Protein AF-A0A8R7QQN1-F1 (afdb_monomer)

Foldseek 3Di:
DVVVVVVVVVVVVVVVVVPDPDDDDPDDDDPQELAAEAEQAADEEQEDPQDHAEGHQYYENHEAEYQYYHQEYEYEHQEYENYEAEYQYEHLEYEEEHQEYENYEAEYQAYHLEYEYYHQEYYQYEHEYQAEHQEYAEYHQEYENYEHEYQHDHQEYAYYAAEYEQYEAEYQAAHNYLEHHQEYYQYEHEYQHDELEENYYHAEYHHYEAEYCADHLEYPHEHAEAEAYEHEYQHDHLEYDEYEAEYEAYEAEYQDDHQYDDYYPHAYHHYHHHYVDDYPDDPDPDHDDD

Structure (mmCIF, N/CA/C/O backbone):
data_AF-A0A8R7QQN1-F1
#
_entry.id   AF-A0A8R7QQN1-F1
#
loop_
_atom_site.group_PDB
_atom_site.id
_atom_site.type_symbol
_atom_site.label_atom_id
_atom_site.label_alt_id
_atom_site.label_comp_id
_atom_site.label_asym_id
_atom_site.label_entity_id
_atom_site.label_seq_id
_atom_site.pdbx_PDB_ins_code
_atom_site.Cartn_x
_atom_site.Car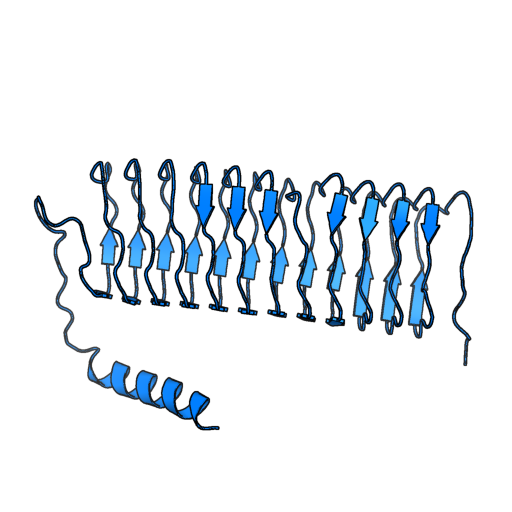tn_y
_atom_site.Cartn_z
_atom_site.occupancy
_atom_site.B_iso_or_equiv
_atom_site.auth_seq_id
_atom_site.auth_comp_id
_atom_site.auth_asym_id
_atom_site.auth_atom_id
_atom_site.pdbx_PDB_model_num
ATOM 1 N N . MET A 1 1 ? 16.645 -20.722 12.276 1.00 42.56 1 MET A N 1
ATOM 2 C CA . MET A 1 1 ? 15.800 -21.934 12.442 1.00 42.56 1 MET A CA 1
ATOM 3 C C . MET A 1 1 ? 14.959 -21.895 13.715 1.00 42.56 1 MET A C 1
ATOM 5 O O . MET A 1 1 ? 13.881 -22.465 13.710 1.00 42.56 1 MET A O 1
ATOM 9 N N . THR A 1 2 ? 15.399 -21.207 14.770 1.00 35.22 2 THR A N 1
ATOM 10 C CA . THR A 1 2 ? 14.710 -21.140 16.068 1.00 35.22 2 THR A CA 1
ATOM 11 C C . THR A 1 2 ? 13.344 -20.440 16.011 1.00 35.22 2 THR A C 1
ATOM 13 O O . THR A 1 2 ? 12.405 -20.919 16.625 1.00 35.22 2 THR A O 1
ATOM 16 N N . THR A 1 3 ? 13.187 -19.395 15.193 1.00 37.44 3 THR A N 1
ATOM 17 C CA . THR A 1 3 ? 11.941 -18.611 15.049 1.00 37.44 3 THR A CA 1
ATOM 18 C C . THR A 1 3 ? 10.792 -19.383 14.392 1.00 37.44 3 THR A C 1
ATOM 20 O O . THR A 1 3 ? 9.657 -19.317 14.850 1.00 37.44 3 THR A O 1
ATOM 23 N N . LYS A 1 4 ? 11.083 -20.197 13.366 1.00 34.38 4 LYS A N 1
ATOM 24 C CA . LYS A 1 4 ? 10.069 -21.040 12.697 1.00 34.38 4 LYS A CA 1
ATOM 25 C C . LYS A 1 4 ? 9.544 -22.158 13.605 1.00 34.38 4 LYS A C 1
ATOM 27 O O . LYS A 1 4 ? 8.405 -22.584 13.464 1.00 34.38 4 LYS A O 1
ATOM 32 N N . LEU A 1 5 ? 10.371 -22.620 14.543 1.00 34.19 5 LEU A N 1
ATOM 33 C CA . LEU A 1 5 ? 9.981 -23.620 15.535 1.00 34.19 5 LEU A CA 1
ATOM 34 C C . LEU A 1 5 ? 9.056 -23.034 16.608 1.00 34.19 5 LEU A C 1
ATOM 36 O O . LEU A 1 5 ? 8.173 -23.749 17.070 1.00 34.19 5 LEU A O 1
ATOM 40 N N . THR A 1 6 ? 9.192 -21.750 16.949 1.00 42.66 6 THR A N 1
ATOM 41 C CA . THR A 1 6 ? 8.317 -21.085 17.926 1.00 42.66 6 THR A CA 1
ATOM 42 C C . THR A 1 6 ? 6.890 -20.921 17.398 1.00 42.66 6 THR A C 1
ATOM 44 O O . THR A 1 6 ? 5.952 -21.275 18.104 1.00 42.66 6 THR A O 1
ATOM 47 N N . ALA A 1 7 ? 6.720 -20.492 16.141 1.00 40.06 7 ALA A N 1
ATOM 48 C CA . ALA A 1 7 ? 5.400 -20.338 15.516 1.00 40.06 7 ALA A CA 1
ATOM 49 C C . ALA A 1 7 ? 4.645 -21.677 15.391 1.00 40.06 7 ALA A C 1
ATOM 51 O O . ALA A 1 7 ? 3.464 -21.768 15.714 1.00 40.06 7 ALA A O 1
ATOM 52 N N . ILE A 1 8 ? 5.345 -22.751 15.003 1.00 45.19 8 ILE A N 1
ATOM 53 C CA . ILE A 1 8 ? 4.756 -24.097 14.888 1.00 45.19 8 ILE A CA 1
ATOM 54 C C . ILE A 1 8 ? 4.445 -24.690 16.271 1.00 45.19 8 ILE A C 1
ATOM 56 O O . ILE A 1 8 ? 3.415 -25.340 16.446 1.00 45.19 8 ILE A O 1
ATOM 60 N N . ALA A 1 9 ? 5.303 -24.461 17.270 1.00 43.34 9 ALA A N 1
ATOM 61 C CA . ALA A 1 9 ? 5.055 -24.913 18.638 1.00 43.34 9 ALA A CA 1
ATOM 62 C C . ALA A 1 9 ? 3.850 -24.198 19.275 1.00 43.34 9 ALA A C 1
ATOM 64 O O . ALA A 1 9 ? 3.083 -24.841 19.988 1.00 43.34 9 ALA A O 1
ATOM 65 N N . PHE A 1 10 ? 3.638 -22.913 18.967 1.00 47.34 10 PHE A N 1
ATOM 66 C CA . PHE A 1 10 ? 2.440 -22.173 19.377 1.00 47.34 10 PHE A CA 1
ATOM 67 C C . PHE A 1 10 ? 1.179 -22.685 18.668 1.00 47.34 10 PHE A C 1
ATOM 69 O O . PHE A 1 10 ? 0.168 -22.922 19.321 1.00 47.34 10 PHE A O 1
ATOM 76 N N . PHE A 1 11 ? 1.258 -22.970 17.363 1.00 43.66 11 PHE A N 1
ATOM 77 C CA . PHE A 1 11 ? 0.153 -23.554 16.588 1.00 43.66 11 PHE A CA 1
ATOM 78 C C . PHE A 1 11 ? -0.295 -24.924 17.133 1.00 43.66 11 PHE A C 1
ATOM 80 O O . PHE A 1 11 ? -1.485 -25.229 17.193 1.00 43.66 11 PHE A O 1
ATOM 87 N N . LEU A 1 12 ? 0.655 -25.746 17.594 1.00 43.00 12 LEU A N 1
ATOM 88 C CA . LEU A 1 12 ? 0.362 -27.032 18.234 1.00 43.00 12 LEU A CA 1
ATOM 89 C C . LEU A 1 12 ? -0.181 -26.884 19.665 1.00 43.00 12 LEU A C 1
ATOM 91 O O . LEU A 1 12 ? -0.990 -27.710 20.082 1.00 43.00 12 LEU A O 1
ATOM 95 N N . LEU A 1 13 ? 0.214 -25.839 20.401 1.00 41.66 13 LEU A N 1
ATOM 96 C CA . LEU A 1 13 ? -0.372 -25.509 21.704 1.00 41.66 13 LEU A CA 1
ATOM 97 C C . LEU A 1 13 ? -1.844 -25.069 21.547 1.00 41.66 13 LEU A C 1
ATOM 99 O O . LEU A 1 13 ? -2.697 -25.497 22.321 1.00 41.66 13 LEU A O 1
ATOM 103 N N . LEU A 1 14 ? -2.166 -24.302 20.500 1.00 41.62 14 LEU A N 1
ATOM 104 C CA . LEU A 1 14 ? -3.516 -23.791 20.208 1.00 41.62 14 LEU A CA 1
ATOM 105 C C . LEU A 1 14 ? -4.539 -24.896 19.892 1.00 41.62 14 LEU A C 1
ATOM 107 O O . LEU A 1 14 ? -5.684 -24.811 20.332 1.00 41.62 14 LEU A O 1
ATOM 111 N N . LEU A 1 15 ? -4.126 -25.992 19.243 1.00 46.19 15 LEU A N 1
ATOM 112 C CA . LEU A 1 15 ? -4.996 -27.162 19.036 1.00 46.19 15 LEU A CA 1
ATOM 113 C C . LEU A 1 15 ? -5.397 -27.861 20.346 1.00 46.19 15 LEU A C 1
ATOM 115 O O . LEU A 1 15 ? -6.383 -28.591 20.364 1.00 46.19 15 LEU A O 1
ATOM 119 N N . THR A 1 16 ? -4.658 -27.647 21.439 1.00 40.44 16 THR A N 1
ATOM 120 C CA . THR A 1 16 ? -4.964 -28.261 22.743 1.00 40.44 16 THR A CA 1
ATOM 121 C C . THR A 1 16 ? -5.860 -27.403 23.639 1.00 40.44 16 THR A C 1
ATOM 123 O O . THR A 1 16 ? -6.429 -27.934 24.589 1.00 40.44 16 THR A O 1
ATOM 126 N N . PHE A 1 17 ? -6.038 -26.113 23.322 1.00 42.78 17 PHE A N 1
ATOM 127 C CA . PHE A 1 17 ? -6.918 -25.192 24.060 1.00 42.78 17 PHE A CA 1
ATOM 128 C C . PHE A 1 17 ? -8.234 -24.868 23.332 1.00 42.78 17 PHE A C 1
ATOM 130 O O . PHE A 1 17 ? -9.118 -24.260 23.930 1.00 42.78 17 PHE A O 1
ATOM 137 N N . GLY A 1 18 ? -8.415 -25.327 22.088 1.00 38.88 18 GLY A N 1
ATOM 138 C CA . GLY A 1 18 ? -9.621 -25.107 21.274 1.00 38.88 18 GLY A CA 1
ATOM 139 C C . GLY A 1 18 ? -10.915 -25.789 21.754 1.00 38.88 18 GLY A C 1
ATOM 140 O O . GLY A 1 18 ? -11.858 -25.886 20.976 1.00 38.88 18 GLY A O 1
ATOM 141 N N . GLU A 1 19 ? -10.987 -26.263 23.002 1.00 34.47 19 GLU A N 1
ATOM 142 C CA . GLU A 1 19 ? -12.160 -26.968 23.549 1.00 34.47 19 GLU A CA 1
ATOM 143 C C . GLU A 1 19 ? -12.792 -26.272 24.774 1.00 34.47 19 GLU A C 1
ATOM 145 O O . GLU A 1 19 ? -13.589 -26.875 25.486 1.00 34.47 19 GLU A O 1
ATOM 150 N N . SER A 1 20 ? -12.493 -24.988 25.014 1.00 35.38 20 SER A N 1
ATOM 151 C CA . SER A 1 20 ? -13.222 -24.167 25.998 1.00 35.38 20 SER A CA 1
ATOM 152 C C . SER A 1 20 ? -13.773 -22.908 25.333 1.00 35.38 20 SER A C 1
ATOM 154 O O . SER A 1 20 ? -13.155 -21.849 25.350 1.00 35.38 20 SER A O 1
ATOM 156 N N . SER A 1 21 ? -14.933 -23.046 24.692 1.00 41.72 21 SER A N 1
ATOM 157 C CA . SER A 1 21 ? -15.689 -21.930 24.123 1.00 41.72 21 SER A CA 1
ATOM 158 C C . SER A 1 21 ? -16.531 -21.286 25.228 1.00 41.72 21 SER A C 1
ATOM 160 O O . SER A 1 21 ? -17.703 -21.617 25.398 1.00 41.72 21 SER A O 1
ATOM 162 N N . ASP A 1 22 ? -15.917 -20.398 26.010 1.00 35.69 22 ASP A N 1
ATOM 163 C CA . ASP A 1 22 ? -16.659 -19.479 26.873 1.00 35.69 22 ASP A CA 1
ATOM 164 C C . ASP A 1 22 ? -16.968 -18.217 26.062 1.00 35.69 22 ASP A C 1
ATOM 166 O O . ASP A 1 22 ? -16.113 -17.367 25.822 1.00 35.69 22 ASP A O 1
ATOM 170 N N . ARG A 1 23 ? -18.211 -18.131 25.585 1.00 38.31 23 ARG A N 1
ATOM 171 C CA . ARG A 1 23 ? -18.778 -16.946 24.938 1.00 38.31 23 ARG A CA 1
ATOM 172 C C . ARG A 1 23 ? -18.872 -15.830 25.982 1.00 38.31 23 ARG A C 1
ATOM 174 O O . ARG A 1 23 ? -19.720 -15.898 26.868 1.00 38.31 23 ARG A O 1
ATOM 181 N N . VAL A 1 24 ? -17.998 -14.832 25.894 1.00 43.44 24 VAL A N 1
ATOM 182 C CA . VAL A 1 24 ? -18.037 -13.653 26.768 1.00 43.44 24 VAL A CA 1
ATOM 183 C C . VAL A 1 24 ? -19.149 -12.724 26.270 1.00 43.44 24 VAL A C 1
ATOM 185 O O . VAL A 1 24 ? -19.112 -12.265 25.132 1.00 43.44 24 VAL A O 1
ATOM 188 N N . GLU A 1 25 ? -20.178 -12.492 27.088 1.00 38.09 25 GLU A N 1
ATOM 189 C CA . GLU A 1 25 ? -21.165 -11.432 26.834 1.00 38.09 25 GLU A CA 1
ATOM 190 C C . GLU A 1 25 ? -20.507 -10.048 27.012 1.00 38.09 25 GLU A C 1
ATOM 192 O O . GLU A 1 25 ? -19.652 -9.899 27.891 1.00 38.09 25 GLU A O 1
ATOM 197 N N . PRO A 1 26 ? -20.887 -9.032 26.211 1.00 42.19 26 PRO A N 1
ATOM 198 C CA . PRO A 1 26 ? -20.280 -7.706 26.285 1.00 42.19 26 PRO A CA 1
ATOM 199 C C . PRO A 1 26 ? -20.499 -7.072 27.671 1.00 42.19 26 PRO A C 1
ATOM 201 O O . PRO A 1 26 ? -21.576 -7.232 28.260 1.00 42.19 26 PRO A O 1
ATOM 204 N N . PRO A 1 27 ? -19.505 -6.344 28.218 1.00 43.56 27 PRO A N 1
ATOM 205 C CA . PRO A 1 27 ? -19.579 -5.813 29.571 1.00 43.56 27 PRO A CA 1
ATOM 206 C C . PRO A 1 27 ? -20.715 -4.793 29.700 1.00 43.56 27 PRO A C 1
ATOM 208 O O . PRO A 1 27 ? -20.716 -3.722 29.092 1.00 43.56 27 PRO A O 1
ATOM 211 N N . SER A 1 28 ? -21.699 -5.108 30.546 1.00 37.06 28 SER A N 1
ATOM 212 C CA . SER A 1 28 ? -22.765 -4.176 30.891 1.00 37.06 28 SER A CA 1
ATOM 213 C C . SER A 1 28 ? -22.218 -3.103 31.836 1.00 37.06 28 SER A C 1
ATOM 215 O O . SER A 1 28 ? -22.189 -3.279 33.053 1.00 37.06 28 SER A O 1
ATOM 217 N N . SER A 1 29 ? -21.835 -1.970 31.254 1.00 44.19 29 SER A N 1
ATOM 218 C CA . SER A 1 29 ? -21.509 -0.695 31.900 1.00 44.19 29 SER A CA 1
ATOM 219 C C . SER A 1 29 ? -20.257 -0.652 32.796 1.00 44.19 29 SER A C 1
ATOM 221 O O . SER A 1 29 ? -20.212 -1.215 33.884 1.00 44.19 29 SER A O 1
ATOM 223 N N . GLN A 1 30 ? -19.319 0.202 32.366 1.00 33.94 30 GLN A N 1
ATOM 224 C CA . GLN A 1 30 ? -18.236 0.844 33.128 1.00 33.94 30 GLN A CA 1
ATOM 225 C C . GLN A 1 30 ? -16.843 0.179 33.153 1.00 33.94 30 GLN A C 1
ATOM 227 O O . GLN A 1 30 ? -15.932 0.753 33.747 1.00 33.94 30 GLN A O 1
ATOM 232 N N . GLU A 1 31 ? -16.628 -0.910 32.413 1.00 39.91 31 GLU A N 1
ATOM 233 C CA . GLU A 1 31 ? -15.292 -1.421 32.048 1.00 39.91 31 GLU A CA 1
ATOM 234 C C . GLU A 1 31 ? -15.233 -1.626 30.520 1.00 39.91 31 GLU A C 1
ATOM 236 O O . GLU A 1 31 ? -15.437 -2.720 30.012 1.00 39.91 31 GLU A O 1
ATOM 241 N N . ASN A 1 32 ? -15.028 -0.534 29.770 1.00 50.03 32 ASN A N 1
ATOM 242 C CA . ASN A 1 32 ? -14.994 -0.525 28.295 1.00 50.03 32 ASN A CA 1
ATOM 243 C C . ASN A 1 32 ? -13.572 -0.807 27.763 1.00 50.03 32 ASN A C 1
ATOM 245 O O . ASN A 1 32 ? -13.000 0.009 27.033 1.00 50.03 32 ASN A O 1
ATOM 249 N N . ALA A 1 33 ? -12.943 -1.879 28.245 1.00 51.91 33 ALA A N 1
ATOM 250 C CA . ALA A 1 33 ? -11.607 -2.288 27.824 1.00 51.91 33 ALA A CA 1
ATOM 251 C C . ALA A 1 33 ? -11.501 -3.814 27.800 1.00 51.91 33 ALA A C 1
ATOM 253 O O . ALA A 1 33 ? -11.872 -4.477 28.770 1.00 51.91 33 ALA A O 1
ATOM 254 N N . PHE A 1 34 ? -10.905 -4.368 26.744 1.00 61.75 34 PHE A N 1
ATOM 255 C CA . PHE A 1 34 ? -10.349 -5.717 26.813 1.00 61.75 34 PHE A CA 1
ATOM 256 C C . PHE A 1 34 ? -8.975 -5.605 27.486 1.00 61.75 34 PHE A C 1
ATOM 258 O O . PHE A 1 34 ? -7.959 -5.435 26.819 1.00 61.75 34 PHE A O 1
ATOM 265 N N . ASP A 1 35 ? -8.955 -5.631 28.823 1.00 56.22 35 ASP A N 1
ATOM 266 C CA . ASP A 1 35 ? -7.825 -5.224 29.683 1.00 56.22 35 ASP A CA 1
ATOM 267 C C . ASP A 1 35 ? -6.446 -5.813 29.328 1.00 56.22 35 ASP A C 1
ATOM 269 O O . ASP A 1 35 ? -5.412 -5.242 29.675 1.00 56.22 35 ASP A O 1
ATOM 273 N N . THR A 1 36 ? -6.379 -6.978 28.684 1.00 64.56 36 THR A N 1
ATOM 274 C CA . THR A 1 36 ? -5.100 -7.621 28.323 1.00 64.56 36 THR A CA 1
ATOM 275 C C . THR A 1 36 ? -5.210 -8.429 27.041 1.00 64.56 36 THR A C 1
ATOM 277 O O . THR A 1 36 ? -4.292 -8.415 26.223 1.00 64.56 36 THR A O 1
ATOM 280 N N . SER A 1 37 ? -6.333 -9.120 26.846 1.00 69.81 37 SER A N 1
ATOM 281 C CA . SER A 1 37 ? -6.539 -9.920 25.649 1.00 69.81 37 SER A CA 1
ATOM 282 C C . SER A 1 37 ? -8.008 -10.061 25.272 1.00 69.81 37 SER A C 1
ATOM 284 O O . SER A 1 37 ? -8.831 -10.309 26.154 1.00 69.81 37 SER A O 1
ATOM 286 N N . ALA A 1 38 ? -8.310 -9.980 23.979 1.00 74.12 38 ALA A N 1
ATOM 287 C CA . ALA A 1 38 ? -9.626 -10.247 23.407 1.00 74.12 38 ALA A CA 1
ATOM 288 C C . ALA A 1 38 ? -9.598 -11.539 22.578 1.00 74.12 38 ALA A C 1
ATOM 290 O O . ALA A 1 38 ? -8.686 -11.737 21.777 1.00 74.12 38 ALA A O 1
ATOM 291 N N . TYR A 1 39 ? -10.591 -12.414 22.758 1.00 77.19 39 TYR A N 1
ATOM 292 C CA . TYR A 1 39 ? -10.694 -13.684 22.033 1.00 77.19 39 TYR A CA 1
ATOM 293 C C . TYR A 1 39 ? -12.121 -13.911 21.542 1.00 77.19 39 TYR A C 1
ATOM 295 O O . TYR A 1 39 ? -13.048 -13.855 22.349 1.00 77.19 39 TYR A O 1
ATOM 303 N N . ALA A 1 40 ? -12.275 -14.239 20.256 1.00 79.19 40 ALA A N 1
ATOM 304 C CA . ALA A 1 40 ? -13.556 -14.592 19.638 1.00 79.19 40 ALA A CA 1
ATOM 305 C C . ALA A 1 40 ? -14.650 -13.541 19.910 1.00 79.19 40 ALA A C 1
ATOM 307 O O . ALA A 1 40 ? -15.766 -13.871 20.322 1.00 79.19 40 ALA A O 1
ATOM 308 N N . VAL A 1 41 ? -14.299 -12.269 19.723 1.00 76.00 41 VAL A N 1
ATOM 309 C CA . VAL A 1 41 ? -15.217 -11.144 19.906 1.00 76.00 41 VAL A CA 1
ATOM 310 C C . VAL A 1 41 ? -16.012 -10.967 18.623 1.00 76.00 41 VAL A C 1
ATOM 312 O O . VAL A 1 41 ? -15.434 -10.889 17.547 1.00 76.00 41 VAL A O 1
ATOM 315 N N . HIS A 1 42 ? -17.332 -10.893 18.744 1.00 80.69 42 HIS A N 1
ATOM 316 C CA . HIS A 1 42 ? -18.210 -10.460 17.665 1.00 80.69 42 HIS A CA 1
ATOM 317 C C . HIS A 1 42 ? -19.112 -9.369 18.216 1.00 80.69 42 HIS A C 1
ATOM 319 O O . HIS A 1 42 ? -19.899 -9.629 19.135 1.00 80.69 42 HIS A O 1
ATOM 325 N N . TRP A 1 43 ? -18.987 -8.165 17.676 1.00 72.50 43 TRP A N 1
ATOM 326 C CA . TRP A 1 43 ? -19.723 -7.007 18.145 1.00 72.50 43 TRP A CA 1
ATOM 327 C C . TRP A 1 43 ? -20.282 -6.217 16.975 1.00 72.50 43 TRP A C 1
ATOM 329 O O . TRP A 1 43 ? -19.536 -5.801 16.100 1.00 72.50 43 TRP A O 1
ATOM 339 N N . ASP A 1 44 ? -21.599 -6.061 17.004 1.00 80.94 44 ASP A N 1
ATOM 340 C CA . ASP A 1 44 ? -22.403 -5.373 15.997 1.00 80.94 44 ASP A CA 1
ATOM 341 C C . ASP A 1 44 ? -23.528 -4.619 16.739 1.00 80.94 44 ASP A C 1
ATOM 343 O O . ASP A 1 44 ? -24.583 -5.192 17.043 1.00 80.94 44 ASP A O 1
ATOM 347 N N . PRO A 1 45 ? -23.218 -3.436 17.309 1.00 74.31 45 PRO A N 1
ATOM 348 C CA . PRO A 1 45 ? -24.201 -2.571 17.948 1.00 74.31 45 PRO A CA 1
ATOM 349 C C . PRO A 1 45 ? -24.582 -1.356 17.086 1.00 74.31 45 PRO A C 1
ATOM 351 O O . PRO A 1 45 ? -23.714 -0.660 16.571 1.00 74.31 45 PRO A O 1
ATOM 354 N N . ASP A 1 46 ? -25.851 -0.941 17.172 1.00 71.38 46 ASP A N 1
ATOM 355 C CA . ASP A 1 46 ? -26.313 0.345 16.617 1.00 71.38 46 ASP A CA 1
ATOM 356 C C . ASP A 1 46 ? -25.496 1.562 17.132 1.00 71.38 46 ASP A C 1
ATOM 358 O O . ASP A 1 46 ? -25.396 2.601 16.485 1.00 71.38 46 ASP A O 1
ATOM 362 N N . HIS A 1 47 ? -24.946 1.492 18.355 1.00 63.44 47 HIS A N 1
ATOM 363 C CA . HIS A 1 47 ? -24.122 2.557 18.941 1.00 63.44 47 HIS A CA 1
ATOM 364 C C . HIS A 1 47 ? -23.046 2.008 19.889 1.00 63.44 47 HIS A C 1
ATOM 366 O O . HIS A 1 47 ? -23.364 1.425 20.933 1.00 63.44 47 HIS A O 1
ATOM 372 N N . ALA A 1 48 ? -21.778 2.306 19.603 1.00 63.78 48 ALA A N 1
ATOM 373 C CA . ALA A 1 48 ? -20.665 2.104 20.524 1.00 63.78 48 ALA A CA 1
ATOM 374 C C . ALA A 1 48 ? -20.661 3.173 21.650 1.00 63.78 48 ALA A C 1
ATOM 376 O O . ALA A 1 48 ? -21.206 4.276 21.497 1.00 63.78 48 ALA A O 1
ATOM 377 N N . PRO A 1 49 ? -20.072 2.893 22.829 1.00 59.81 49 PRO A N 1
ATOM 378 C CA . PRO A 1 49 ? -19.970 3.866 23.907 1.00 59.81 49 PRO A CA 1
ATOM 379 C C . PRO A 1 49 ? -19.075 5.046 23.499 1.00 59.81 49 PRO A C 1
ATOM 381 O O . PRO A 1 49 ? -18.177 4.921 22.688 1.00 59.81 49 PRO A O 1
ATOM 384 N N . SER A 1 50 ? -19.268 6.224 24.099 1.00 55.72 50 SER A N 1
ATOM 385 C CA . SER A 1 50 ? -18.600 7.464 23.653 1.00 55.72 50 SER A CA 1
ATOM 386 C C . SER A 1 50 ? -17.064 7.473 23.744 1.00 55.72 50 SER A C 1
ATOM 388 O O . SER A 1 50 ? -16.421 8.303 23.091 1.00 55.72 50 SER A O 1
ATOM 390 N N . GLU A 1 51 ? -16.497 6.605 24.586 1.00 57.12 51 GLU A N 1
ATOM 391 C CA . GLU A 1 51 ? -15.060 6.360 24.724 1.00 57.12 51 GLU A CA 1
ATOM 392 C C . GLU A 1 51 ? -14.815 4.860 24.931 1.00 57.12 51 GLU A C 1
ATOM 394 O O . GLU A 1 51 ? -15.402 4.245 25.834 1.00 57.12 51 GLU A O 1
ATOM 399 N N . GLU A 1 52 ? -13.903 4.314 24.131 1.00 63.62 52 GLU A N 1
ATOM 400 C CA . GLU A 1 52 ? -13.429 2.937 24.216 1.00 63.62 52 GLU A CA 1
ATOM 401 C C . GLU A 1 52 ? -11.910 2.912 24.359 1.00 63.62 52 GLU A C 1
ATOM 403 O O . GLU A 1 52 ? -11.185 3.714 23.763 1.00 63.62 52 GLU A O 1
ATOM 408 N N . LYS A 1 53 ? -11.413 2.033 25.234 1.00 60.25 53 LYS A N 1
ATOM 409 C CA . LYS A 1 53 ? -9.977 1.944 25.512 1.00 60.25 53 LYS A CA 1
ATOM 410 C C . LYS A 1 53 ? -9.223 1.018 24.566 1.00 60.25 53 LYS A C 1
ATOM 412 O O . LYS A 1 53 ? -7.998 0.993 24.695 1.00 60.25 53 LYS A O 1
ATOM 417 N N . GLY A 1 54 ? -9.913 0.348 23.651 1.00 68.44 54 GLY A N 1
ATOM 418 C CA . GLY A 1 54 ? -9.320 -0.547 22.672 1.00 68.44 54 GLY A CA 1
ATOM 419 C C . GLY A 1 54 ? -9.198 -1.990 23.089 1.00 68.44 54 GLY A C 1
ATOM 420 O O . GLY A 1 54 ? -9.563 -2.392 24.202 1.00 68.44 54 GLY A O 1
ATOM 421 N N . PHE A 1 55 ? -8.591 -2.749 22.185 1.00 68.19 55 PHE A N 1
ATOM 422 C CA . PHE A 1 55 ? -8.226 -4.132 22.410 1.00 68.19 55 PHE A CA 1
ATOM 423 C C . PHE A 1 55 ? -6.792 -4.161 22.930 1.00 68.19 55 PHE A C 1
ATOM 425 O O . PHE A 1 55 ? -5.899 -3.619 22.284 1.00 68.19 55 PHE A O 1
ATOM 432 N N . GLY A 1 56 ? -6.592 -4.719 24.131 1.00 67.25 56 GLY A N 1
ATOM 433 C CA . GLY A 1 56 ? -5.332 -4.681 24.879 1.00 67.25 56 GLY A CA 1
ATOM 434 C C . GLY A 1 56 ? -4.122 -5.314 24.176 1.00 67.25 56 GLY A C 1
ATOM 435 O O . GLY A 1 56 ? -3.954 -5.259 22.967 1.00 67.25 56 GLY A O 1
ATOM 436 N N . GLU A 1 57 ? -3.212 -5.921 24.934 1.00 77.50 57 GLU A N 1
ATOM 437 C CA . GLU A 1 57 ? -1.933 -6.418 24.398 1.00 77.50 57 GLU A CA 1
ATOM 438 C C . GLU A 1 57 ? -2.094 -7.415 23.235 1.00 77.50 57 GLU A C 1
ATOM 440 O O . GLU A 1 57 ? -1.288 -7.404 22.308 1.00 77.50 57 GLU A O 1
ATOM 445 N N . SER A 1 58 ? -3.139 -8.250 23.260 1.00 78.06 58 SER A N 1
ATOM 446 C CA . SER A 1 58 ? -3.382 -9.256 22.219 1.00 78.06 58 SER A CA 1
ATOM 447 C C . SER A 1 58 ? -4.854 -9.401 21.835 1.00 78.06 58 SER A C 1
ATOM 449 O O . SER A 1 58 ? -5.733 -9.432 22.689 1.00 78.06 58 SER A O 1
ATOM 451 N N . SER A 1 59 ? -5.133 -9.548 20.544 1.00 80.69 59 SER A N 1
ATOM 452 C CA . SER A 1 59 ? -6.494 -9.724 20.026 1.00 80.69 59 SER A CA 1
ATOM 453 C C . SER A 1 59 ? -6.544 -10.877 19.044 1.00 80.69 59 SER A C 1
ATOM 455 O O . SER A 1 59 ? -5.672 -10.990 18.184 1.00 80.69 59 SER A O 1
ATOM 457 N N . TYR A 1 60 ? -7.549 -11.737 19.175 1.00 80.38 60 TYR A N 1
ATOM 458 C CA . TYR A 1 60 ? -7.706 -12.919 18.340 1.00 80.38 60 TYR A CA 1
ATOM 459 C C . TYR A 1 60 ? -9.160 -13.120 17.925 1.00 80.38 60 TYR A C 1
ATOM 461 O O . TYR A 1 60 ? -10.031 -13.220 18.791 1.00 80.38 60 TYR A O 1
ATOM 469 N N . ALA A 1 61 ? -9.398 -13.278 16.622 1.00 82.50 61 ALA A N 1
ATOM 470 C CA . ALA A 1 61 ? -10.724 -13.506 16.052 1.00 82.50 61 ALA A CA 1
ATOM 471 C C . ALA A 1 61 ? -11.717 -12.428 16.516 1.00 82.50 61 ALA A C 1
ATOM 473 O O . ALA A 1 61 ? -12.665 -12.716 17.247 1.00 82.50 61 ALA A O 1
ATOM 474 N N . VAL A 1 62 ? -11.435 -11.178 16.152 1.00 81.56 62 VAL A N 1
ATOM 475 C CA . VAL A 1 62 ? -12.296 -10.027 16.448 1.00 81.56 62 VAL A CA 1
ATOM 476 C C . VAL A 1 62 ? -13.089 -9.694 15.193 1.00 81.56 62 VAL A C 1
ATOM 478 O O . VAL A 1 62 ? -12.507 -9.567 14.125 1.00 81.56 62 VAL A O 1
ATOM 481 N N . HIS A 1 63 ? -14.401 -9.562 15.330 1.00 83.88 63 HIS A N 1
ATOM 482 C CA . HIS A 1 63 ? -15.299 -9.026 14.320 1.00 83.88 63 HIS A CA 1
ATOM 483 C C . HIS A 1 63 ? -16.024 -7.831 14.923 1.00 83.88 63 HIS A C 1
ATOM 485 O O . HIS A 1 63 ? -16.687 -7.976 15.958 1.00 83.88 63 HIS A O 1
ATOM 491 N N . TRP A 1 64 ? -15.860 -6.672 14.305 1.00 78.44 64 TRP A N 1
ATOM 492 C CA . TRP A 1 64 ? -16.334 -5.403 14.819 1.00 78.44 64 TRP A CA 1
ATOM 493 C C . TRP A 1 64 ? -16.991 -4.597 13.712 1.00 78.44 64 TRP A C 1
ATOM 495 O O . TRP A 1 64 ? -16.313 -4.185 12.778 1.00 78.44 64 TRP A O 1
ATOM 505 N N . ASP A 1 65 ? -18.295 -4.409 13.847 1.00 83.94 65 ASP A N 1
ATOM 506 C CA . ASP A 1 65 ? -19.165 -3.846 12.814 1.00 83.94 65 ASP A CA 1
ATOM 507 C C . ASP A 1 65 ? -20.271 -2.979 13.461 1.00 83.94 65 ASP A C 1
ATOM 509 O O . ASP A 1 65 ? -21.406 -3.419 13.608 1.00 83.94 65 ASP A O 1
ATOM 513 N N . PRO A 1 66 ? -19.930 -1.829 14.079 1.00 77.88 66 PRO A N 1
ATOM 514 C CA . PRO A 1 66 ? -20.918 -0.911 14.641 1.00 77.88 66 PRO A CA 1
ATOM 515 C C . PRO A 1 66 ? -21.368 0.166 13.641 1.00 77.88 66 PRO A C 1
ATOM 517 O O . PRO A 1 66 ? -20.526 0.855 13.064 1.00 77.88 66 PRO A O 1
ATOM 520 N N . ASP A 1 67 ? -22.664 0.503 13.641 1.00 75.50 67 ASP A N 1
ATOM 521 C CA . ASP A 1 67 ? -23.184 1.669 12.898 1.00 75.50 67 ASP A CA 1
ATOM 522 C C . ASP A 1 67 ? -22.513 2.994 13.341 1.00 75.50 67 ASP A C 1
ATOM 524 O O . ASP A 1 67 ? -22.395 3.970 12.601 1.00 75.50 67 ASP A O 1
ATOM 528 N N . HIS A 1 68 ? -22.109 3.101 14.612 1.00 67.94 68 HIS A N 1
ATOM 529 C CA . HIS A 1 68 ? -21.487 4.314 15.147 1.00 67.94 68 HIS A CA 1
ATOM 530 C C . HIS A 1 68 ? -20.386 3.999 16.156 1.00 67.94 68 HIS A C 1
ATOM 532 O O . HIS A 1 68 ? -20.676 3.564 17.273 1.00 67.94 68 HIS A O 1
ATOM 538 N N . THR A 1 69 ? -19.136 4.315 15.813 1.00 64.81 69 THR A N 1
ATOM 539 C CA . THR A 1 69 ? -17.989 4.144 16.718 1.00 64.81 69 THR A CA 1
ATOM 540 C C . THR A 1 69 ? -17.864 5.279 17.752 1.00 64.81 69 THR A C 1
ATOM 542 O O . THR A 1 69 ? -18.473 6.356 17.629 1.00 64.81 69 THR A O 1
ATOM 545 N N . PRO A 1 70 ? -17.065 5.071 18.816 1.00 63.25 70 PRO A N 1
ATOM 546 C CA . PRO A 1 70 ? -16.763 6.092 19.808 1.00 63.25 70 PRO A CA 1
ATOM 547 C C . PRO A 1 70 ? -16.100 7.331 19.194 1.00 63.25 70 PRO A C 1
ATOM 549 O O . PRO A 1 70 ? -15.417 7.287 18.181 1.00 63.25 70 PRO A O 1
ATOM 552 N N . SER A 1 71 ? -16.158 8.470 19.889 1.00 59.97 71 SER A N 1
ATOM 553 C CA . SER A 1 71 ? -15.465 9.687 19.423 1.00 59.97 71 SER A CA 1
ATOM 554 C C . SER A 1 71 ? -13.930 9.551 19.376 1.00 59.97 71 SER A C 1
ATOM 556 O O . SER A 1 71 ? -13.256 10.325 18.680 1.00 59.97 71 SER A O 1
ATOM 558 N N . LYS A 1 72 ? -13.384 8.594 20.137 1.00 62.50 72 LYS A N 1
ATOM 559 C CA . LYS A 1 72 ? -11.977 8.194 20.176 1.00 62.50 72 LYS A CA 1
ATOM 560 C C . LYS A 1 72 ? -11.880 6.709 20.466 1.00 62.50 72 LYS A C 1
ATOM 562 O O . LYS A 1 72 ? -12.492 6.239 21.427 1.00 62.50 72 LYS A O 1
ATOM 567 N N . GLU A 1 73 ? -10.982 6.076 19.740 1.00 69.06 73 GLU A N 1
ATOM 568 C CA . GLU A 1 73 ? -10.637 4.680 19.905 1.00 69.06 73 GLU A CA 1
ATOM 569 C C . GLU A 1 73 ? -9.124 4.549 20.024 1.00 69.06 73 GLU A C 1
ATOM 571 O O . GLU A 1 73 ? -8.354 5.176 19.288 1.00 69.06 73 GLU A O 1
ATOM 576 N N . ASN A 1 74 ? -8.680 3.766 21.000 1.00 63.56 74 ASN A N 1
ATOM 577 C CA . ASN A 1 74 ? -7.347 3.195 20.908 1.00 63.56 74 ASN A CA 1
ATOM 578 C C . ASN A 1 74 ? -7.574 1.861 20.199 1.00 63.56 74 ASN A C 1
ATOM 580 O O . ASN A 1 74 ? -8.391 1.114 20.694 1.00 63.56 74 ASN A O 1
ATOM 584 N N . GLY A 1 75 ? -6.963 1.575 19.061 1.00 73.75 75 GLY A N 1
ATOM 585 C CA . GLY A 1 75 ? -7.240 0.339 18.327 1.00 73.75 75 GLY A CA 1
ATOM 586 C C . GLY A 1 75 ? -6.575 -0.866 18.973 1.00 73.75 75 GLY A C 1
ATOM 587 O O . GLY A 1 75 ? -6.826 -1.191 20.137 1.00 73.75 75 GLY A O 1
ATOM 588 N N . PHE A 1 76 ? -5.720 -1.553 18.225 1.00 76.00 76 PHE A N 1
ATOM 589 C CA . PHE A 1 76 ? -5.192 -2.851 18.627 1.00 76.00 76 PHE A CA 1
ATOM 590 C C . PHE A 1 76 ? -3.802 -2.706 19.246 1.00 76.00 76 PHE A C 1
ATOM 592 O O . PHE A 1 76 ? -2.924 -2.052 18.684 1.00 76.00 76 PHE A O 1
ATOM 599 N N . GLY A 1 77 ? -3.593 -3.317 20.418 1.00 74.31 77 GLY A N 1
ATOM 600 C CA . GLY A 1 77 ? -2.300 -3.309 21.103 1.00 74.31 77 GLY A CA 1
ATOM 601 C C . GLY A 1 77 ? -1.206 -4.101 20.376 1.00 74.31 77 GLY A C 1
ATOM 602 O O . GLY A 1 77 ? -1.124 -4.119 19.152 1.00 74.31 77 GLY A O 1
ATOM 603 N N . ALA A 1 78 ? -0.301 -4.732 21.127 1.00 80.38 78 ALA A N 1
ATOM 604 C CA . ALA A 1 78 ? 0.938 -5.290 20.575 1.00 80.38 78 ALA A CA 1
ATOM 605 C C . ALA A 1 78 ? 0.715 -6.333 19.467 1.00 80.38 78 ALA A C 1
ATOM 607 O O . ALA A 1 78 ? 1.521 -6.422 18.543 1.00 80.38 78 ALA A O 1
ATOM 608 N N . SER A 1 79 ? -0.352 -7.133 19.531 1.00 81.31 79 SER A N 1
ATOM 609 C CA . SER A 1 79 ? -0.641 -8.102 18.473 1.00 81.31 79 SER A CA 1
ATOM 610 C C . SER A 1 79 ? -2.123 -8.276 18.160 1.00 81.31 79 SER A C 1
ATOM 612 O O . SER A 1 79 ? -2.935 -8.520 19.051 1.00 81.31 79 SER A O 1
ATOM 614 N N . ALA A 1 80 ? -2.457 -8.266 16.872 1.00 83.44 80 ALA A N 1
ATOM 615 C CA . ALA A 1 80 ? -3.797 -8.521 16.357 1.00 83.44 80 ALA A CA 1
ATOM 616 C C . ALA A 1 80 ? -3.792 -9.691 15.367 1.00 83.44 80 ALA A C 1
ATOM 618 O O . ALA A 1 80 ? -2.947 -9.752 14.474 1.00 83.44 80 ALA A O 1
ATOM 619 N N . TYR A 1 81 ? -4.737 -10.615 15.526 1.00 83.38 81 TYR A N 1
ATOM 620 C CA . TYR A 1 81 ? -4.863 -11.813 14.701 1.00 83.38 81 TYR A CA 1
ATOM 621 C C . TYR A 1 81 ? -6.312 -12.027 14.279 1.00 83.38 81 TYR A C 1
ATOM 623 O O . TYR A 1 81 ? -7.180 -12.146 15.144 1.00 83.38 81 TYR A O 1
ATOM 631 N N . ALA A 1 82 ? -6.549 -12.190 12.976 1.00 85.94 82 ALA A N 1
ATOM 632 C CA . ALA A 1 82 ? -7.880 -12.427 12.418 1.00 85.94 82 ALA A CA 1
ATOM 633 C C . ALA A 1 82 ? -8.872 -11.346 12.883 1.00 85.94 82 ALA A C 1
ATOM 635 O O . ALA A 1 82 ? -9.789 -11.626 13.656 1.00 85.94 82 ALA A O 1
ATOM 636 N N . VAL A 1 83 ? -8.619 -10.106 12.472 1.00 85.12 83 VAL A N 1
ATOM 637 C CA . VAL A 1 83 ? -9.471 -8.953 12.786 1.00 85.12 83 VAL A CA 1
ATOM 638 C C . VAL A 1 83 ? -10.288 -8.596 11.554 1.00 85.12 83 VAL A C 1
ATOM 640 O O . VAL A 1 83 ? -9.721 -8.453 10.475 1.00 85.12 83 VAL A O 1
ATOM 643 N N . HIS A 1 84 ? -11.595 -8.447 11.734 1.00 86.31 84 HIS A N 1
ATOM 644 C CA . HIS A 1 84 ? -12.493 -7.809 10.786 1.00 86.31 84 HIS A CA 1
ATOM 645 C C . HIS A 1 84 ? -13.039 -6.536 11.425 1.00 86.31 84 HIS A C 1
ATOM 647 O O . HIS A 1 84 ? -13.590 -6.601 12.529 1.00 86.31 84 HIS A O 1
ATOM 653 N N . TRP A 1 85 ? -12.818 -5.410 10.762 1.00 82.81 85 TRP A N 1
ATOM 654 C CA . TRP A 1 85 ? -13.182 -4.083 11.225 1.00 82.81 85 TRP A CA 1
ATOM 655 C C . TRP A 1 85 ? -13.925 -3.353 10.115 1.00 82.81 85 TRP A C 1
ATOM 657 O O . TRP A 1 85 ? -13.305 -2.980 9.124 1.00 82.81 85 TRP A O 1
ATOM 667 N N . ASP A 1 86 ? -15.227 -3.188 10.298 1.00 86.19 86 ASP A N 1
ATOM 668 C CA . ASP A 1 86 ? -16.158 -2.718 9.271 1.00 86.19 86 ASP A CA 1
ATOM 669 C C . ASP A 1 86 ? -17.223 -1.782 9.887 1.00 86.19 86 ASP A C 1
ATOM 671 O O . ASP A 1 86 ? -18.370 -2.168 10.052 1.00 86.19 86 ASP A O 1
ATOM 675 N N . PRO A 1 87 ? -16.847 -0.612 10.442 1.00 81.06 87 PRO A N 1
ATOM 676 C CA . PRO A 1 87 ? -17.821 0.339 10.971 1.00 81.06 87 PRO A CA 1
ATOM 677 C C . PRO A 1 87 ? -18.328 1.339 9.918 1.00 81.06 87 PRO A C 1
ATOM 679 O O . PRO A 1 87 ? -17.527 2.040 9.294 1.00 81.06 87 PRO A O 1
ATOM 682 N N . ASP A 1 88 ? -19.638 1.603 9.914 1.00 78.69 88 ASP A N 1
ATOM 683 C CA . ASP A 1 88 ? -20.259 2.687 9.124 1.00 78.69 88 ASP A CA 1
ATOM 684 C C . ASP A 1 88 ? -19.656 4.080 9.440 1.00 78.69 88 ASP A C 1
ATOM 686 O O . ASP A 1 88 ? -19.544 4.984 8.608 1.00 78.69 88 ASP A O 1
ATOM 690 N N . HIS A 1 89 ? -19.296 4.329 10.703 1.00 72.31 89 HIS A N 1
ATOM 691 C CA . HIS A 1 89 ? -18.783 5.629 11.139 1.00 72.31 89 HIS A CA 1
ATOM 692 C C . HIS A 1 89 ? -17.613 5.475 12.098 1.00 72.31 89 HIS A C 1
ATOM 694 O O . HIS A 1 89 ? -17.852 5.201 13.272 1.00 72.31 89 HIS A O 1
ATOM 700 N N . SER A 1 90 ? -16.380 5.749 11.652 1.00 67.88 90 SER A N 1
ATOM 701 C CA . SER A 1 90 ? -15.161 5.641 12.472 1.00 67.88 90 SER A CA 1
ATOM 702 C C . SER A 1 90 ? -14.925 6.841 13.408 1.00 67.88 90 SER A C 1
ATOM 704 O O . SER A 1 90 ? -15.504 7.928 13.238 1.00 67.88 90 SER A O 1
ATOM 706 N N . PRO A 1 91 ? -14.042 6.684 14.414 1.00 66.19 91 PRO A N 1
ATOM 707 C CA . PRO A 1 91 ? -13.780 7.708 15.412 1.00 66.19 91 PRO A CA 1
ATOM 708 C C . PRO A 1 91 ? -13.166 8.961 14.805 1.00 66.19 91 PRO A C 1
ATOM 710 O O . PRO A 1 91 ? -12.560 8.950 13.745 1.00 66.19 91 PRO A O 1
ATOM 713 N N . SER A 1 92 ? -13.142 10.071 15.546 1.00 64.69 92 SER A N 1
ATOM 714 C CA . SER A 1 92 ? -12.387 11.247 15.077 1.00 64.69 92 SER A CA 1
ATOM 715 C C . SER A 1 92 ? -10.871 10.995 15.002 1.00 64.69 92 SER A C 1
ATOM 717 O O . SER A 1 92 ? -10.164 11.692 14.263 1.00 64.69 92 SER A O 1
ATOM 719 N N . LYS A 1 93 ? -10.365 10.040 15.792 1.00 68.38 93 LYS A N 1
ATOM 720 C CA . LYS A 1 93 ? -8.968 9.605 15.845 1.00 68.38 93 LYS A CA 1
ATOM 721 C C . LYS A 1 93 ? -8.889 8.153 16.266 1.00 68.38 93 LYS A C 1
ATOM 723 O O . LYS A 1 93 ? -9.539 7.778 17.244 1.00 68.38 93 LYS A O 1
ATOM 728 N N . GLU A 1 94 ? -7.956 7.464 15.640 1.00 71.94 94 GLU A N 1
ATOM 729 C CA . GLU A 1 94 ? -7.698 6.060 15.879 1.00 71.94 94 GLU A CA 1
ATOM 730 C C . GLU A 1 94 ? -6.202 5.795 16.006 1.00 71.94 94 GLU A C 1
ATOM 732 O O . GLU A 1 94 ? -5.372 6.359 15.284 1.00 71.94 94 GLU A O 1
ATOM 737 N N . ASN A 1 95 ? -5.853 4.954 16.973 1.00 69.44 95 ASN A N 1
ATOM 738 C CA . ASN A 1 95 ? -4.543 4.323 17.001 1.00 69.44 95 ASN A CA 1
ATOM 739 C C . ASN A 1 95 ? -4.733 2.963 16.332 1.00 69.44 95 ASN A C 1
ATOM 741 O O . ASN A 1 95 ? -5.471 2.192 16.905 1.00 69.44 95 ASN A O 1
ATOM 745 N N . GLY A 1 96 ? -4.152 2.667 15.175 1.00 76.44 96 GLY A N 1
ATOM 746 C CA . GLY A 1 96 ? -4.386 1.403 14.467 1.00 76.44 96 GLY A CA 1
ATOM 747 C C . GLY A 1 96 ? -3.710 0.215 15.140 1.00 76.44 96 GLY A C 1
ATOM 748 O O . GLY A 1 96 ? -3.999 -0.105 16.292 1.00 76.44 96 GLY A O 1
ATOM 749 N N . PHE A 1 97 ? -2.814 -0.466 14.434 1.00 80.50 97 PHE A N 1
ATOM 750 C CA . PHE A 1 97 ? -2.265 -1.741 14.891 1.00 80.50 97 PHE A CA 1
ATOM 751 C C . PHE A 1 97 ? -0.872 -1.559 15.493 1.00 80.50 97 PHE A C 1
ATOM 753 O O . PHE A 1 97 ? -0.016 -0.896 14.908 1.00 80.50 97 PHE A O 1
ATOM 760 N N . GLY A 1 98 ? -0.640 -2.148 16.671 1.00 79.44 98 GLY A N 1
ATOM 761 C CA . GLY A 1 98 ? 0.660 -2.134 17.345 1.00 79.44 98 GLY A CA 1
ATOM 762 C C . GLY A 1 98 ? 1.744 -2.941 16.619 1.00 79.44 98 GLY A C 1
ATOM 763 O O . GLY A 1 98 ? 1.835 -2.941 15.398 1.00 79.44 98 GLY A O 1
ATOM 764 N N . GLU A 1 99 ? 2.618 -3.616 17.370 1.00 83.88 99 GLU A N 1
ATOM 765 C CA . GLU A 1 99 ? 3.836 -4.247 16.826 1.00 83.88 99 GLU A CA 1
ATOM 766 C C . GLU A 1 99 ? 3.561 -5.251 15.698 1.00 83.88 99 GLU A C 1
ATOM 768 O O . GLU A 1 99 ? 4.352 -5.354 14.761 1.00 83.88 99 GLU A O 1
ATOM 773 N N . SER A 1 100 ? 2.468 -6.017 15.764 1.00 83.44 100 SER A N 1
ATOM 774 C CA . SER A 1 100 ? 2.155 -6.984 14.712 1.00 83.44 100 SER A CA 1
ATOM 775 C C . SER A 1 100 ? 0.668 -7.157 14.413 1.00 83.44 100 SER A C 1
ATOM 777 O O . SER A 1 100 ? -0.141 -7.396 15.308 1.00 83.44 100 SER A O 1
ATOM 779 N N . ALA A 1 101 ? 0.333 -7.161 13.126 1.00 85.56 101 ALA A N 1
ATOM 780 C CA . ALA A 1 101 ? -1.001 -7.435 12.607 1.00 85.56 101 ALA A CA 1
ATOM 781 C C . ALA A 1 101 ? -0.980 -8.627 11.644 1.00 85.56 101 ALA A C 1
ATOM 783 O O . ALA A 1 101 ? -0.143 -8.696 10.742 1.00 85.56 101 ALA A O 1
ATOM 784 N N . TYR A 1 102 ? -1.907 -9.566 11.827 1.00 86.06 102 TYR A N 1
ATOM 785 C CA . TYR A 1 102 ? -2.019 -10.774 11.014 1.00 86.06 102 TYR A CA 1
ATOM 786 C C . TYR A 1 102 ? -3.466 -11.023 10.602 1.00 86.06 102 TYR A C 1
ATOM 788 O O . TYR A 1 102 ? -4.324 -11.174 11.472 1.00 86.06 102 TYR A O 1
ATOM 796 N N . ALA A 1 103 ? -3.709 -11.186 9.300 1.00 88.00 103 ALA A N 1
ATOM 797 C CA . ALA A 1 103 ? -5.039 -11.429 8.743 1.00 88.00 103 ALA A CA 1
ATOM 798 C C . ALA A 1 103 ? -6.032 -10.353 9.211 1.00 88.00 103 ALA A C 1
ATOM 800 O O . ALA A 1 103 ? -6.939 -10.631 9.995 1.00 88.00 103 ALA A O 1
ATOM 801 N N . VAL A 1 104 ? -5.793 -9.116 8.786 1.00 87.81 104 VAL A N 1
ATOM 802 C CA . VAL A 1 104 ? -6.651 -7.969 9.098 1.00 87.81 104 VAL A CA 1
ATOM 803 C C . VAL A 1 104 ? -7.445 -7.609 7.855 1.00 87.81 104 VAL A C 1
ATOM 805 O O . VAL A 1 104 ? -6.871 -7.530 6.774 1.00 87.81 104 VAL A O 1
ATOM 808 N N . HIS A 1 105 ? -8.740 -7.390 8.021 1.00 88.81 105 HIS A N 1
ATOM 809 C CA . HIS A 1 105 ? -9.601 -6.785 7.019 1.00 88.81 105 HIS A CA 1
ATOM 810 C C . HIS A 1 105 ? -10.226 -5.537 7.634 1.00 88.81 105 HIS A C 1
ATOM 812 O O . HIS A 1 105 ? -10.840 -5.618 8.701 1.00 88.81 105 HIS A O 1
ATOM 818 N N . TRP A 1 106 ? -9.951 -4.402 7.008 1.00 85.31 106 TRP A N 1
ATOM 819 C CA . TRP A 1 106 ? -10.270 -3.066 7.474 1.00 85.31 106 TRP A CA 1
ATOM 820 C C . TRP A 1 106 ? -11.024 -2.338 6.371 1.00 85.31 106 TRP A C 1
ATOM 822 O O . TRP A 1 106 ? -10.419 -1.975 5.366 1.00 85.31 106 TRP A O 1
ATOM 832 N N . ASP A 1 107 ? -12.321 -2.167 6.564 1.00 87.38 107 ASP A N 1
ATOM 833 C CA . ASP A 1 107 ? -13.256 -1.705 5.539 1.00 87.38 107 ASP A CA 1
ATOM 834 C C . ASP A 1 107 ? -14.304 -0.760 6.154 1.00 87.38 107 ASP A C 1
ATOM 836 O O . ASP A 1 107 ? -15.444 -1.140 6.357 1.00 87.38 107 ASP A O 1
ATOM 840 N N . PRO A 1 108 ? -13.914 0.428 6.654 1.00 82.69 108 PRO A N 1
ATOM 841 C CA . PRO A 1 108 ? -14.878 1.392 7.171 1.00 82.69 108 PRO A CA 1
ATOM 842 C C . PRO A 1 108 ? -15.419 2.328 6.080 1.00 82.69 108 PRO A C 1
ATOM 844 O O . PRO A 1 108 ? -14.642 3.049 5.442 1.00 82.69 108 PRO A O 1
ATOM 847 N N . ASP A 1 109 ? -16.741 2.513 6.041 1.00 80.19 109 ASP A N 1
ATOM 848 C CA . ASP A 1 109 ? -17.425 3.539 5.228 1.00 80.19 109 ASP A CA 1
ATOM 849 C C . ASP A 1 109 ? -16.847 4.956 5.458 1.00 80.19 109 ASP A C 1
ATOM 851 O O . ASP A 1 109 ? -16.706 5.800 4.570 1.00 80.19 109 ASP A O 1
ATOM 855 N N . HIS A 1 110 ? -16.517 5.287 6.708 1.00 74.75 110 HIS A N 1
ATOM 856 C CA . HIS A 1 110 ? -15.982 6.600 7.060 1.00 74.75 110 HIS A CA 1
ATOM 857 C C . HIS A 1 110 ? -14.803 6.474 8.001 1.00 74.75 110 HIS A C 1
ATOM 859 O O . HIS A 1 110 ? -15.024 6.305 9.194 1.00 74.75 110 HIS A O 1
ATOM 865 N N . SER A 1 111 ? -13.569 6.634 7.513 1.00 70.06 111 SER A N 1
ATOM 866 C CA . SER A 1 111 ? -12.362 6.533 8.344 1.00 70.06 111 SER A CA 1
ATOM 867 C C . SER A 1 111 ? -12.120 7.778 9.220 1.00 70.06 111 SER A C 1
ATOM 869 O O . SER A 1 111 ? -12.685 8.861 9.001 1.00 70.06 111 SER A O 1
ATOM 871 N N . PRO A 1 112 ? -11.238 7.672 10.232 1.00 69.31 112 PRO A N 1
ATOM 872 C CA . PRO A 1 112 ? -10.941 8.765 11.145 1.00 69.31 112 PRO A CA 1
ATOM 873 C C . PRO A 1 112 ? -10.340 9.992 10.477 1.00 69.31 112 PRO A C 1
ATOM 875 O O . PRO A 1 112 ? -9.738 9.936 9.420 1.00 69.31 112 PRO A O 1
ATOM 878 N N . SER A 1 113 ? -10.316 11.141 11.160 1.00 67.06 113 SER A N 1
ATOM 879 C CA . SER A 1 113 ? -9.542 12.279 10.627 1.00 67.06 113 SER A CA 1
ATOM 880 C C . SER A 1 113 ? -8.026 12.017 10.617 1.00 67.06 113 SER A C 1
ATOM 882 O O . SER A 1 113 ? -7.290 12.657 9.855 1.00 67.06 113 SER A O 1
ATOM 884 N N . LYS A 1 114 ? -7.554 11.124 11.497 1.00 71.88 114 LYS A N 1
ATOM 885 C CA . LYS A 1 114 ? -6.161 10.693 11.637 1.00 71.88 114 LYS A CA 1
ATOM 886 C C . LYS A 1 114 ? -6.102 9.263 12.137 1.00 71.88 114 LYS A C 1
ATOM 888 O O . LYS A 1 114 ? -6.714 8.968 13.166 1.00 71.88 114 LYS A O 1
ATOM 893 N N . GLU A 1 115 ? -5.238 8.496 11.501 1.00 74.75 115 GLU A N 1
ATOM 894 C CA . GLU A 1 115 ? -4.992 7.105 11.833 1.00 74.75 115 GLU A CA 1
ATOM 895 C C . GLU A 1 115 ? -3.489 6.865 11.982 1.00 74.75 115 GLU A C 1
ATOM 897 O O . GLU A 1 115 ? -2.664 7.397 11.229 1.00 74.75 115 GLU A O 1
ATOM 902 N N . ASN A 1 116 ? -3.121 6.109 13.011 1.00 70.56 116 ASN A N 1
ATOM 903 C CA . ASN A 1 116 ? -1.809 5.477 13.055 1.00 70.56 116 ASN A CA 1
ATOM 904 C C . ASN A 1 116 ? -2.000 4.104 12.407 1.00 70.56 116 ASN A C 1
ATOM 906 O O . ASN A 1 116 ? -2.790 3.368 12.958 1.00 70.56 116 ASN A O 1
ATOM 910 N N . GLY A 1 117 ? -1.364 3.768 11.289 1.00 78.06 117 GLY A N 1
ATOM 911 C CA . GLY A 1 117 ? -1.605 2.497 10.599 1.00 78.06 117 GLY A CA 1
ATOM 912 C C . GLY A 1 117 ? -0.946 1.312 11.293 1.00 78.06 117 GLY A C 1
ATOM 913 O O . GLY A 1 117 ? -1.176 1.060 12.477 1.00 78.06 117 GLY A O 1
ATOM 914 N N . PHE A 1 118 ? -0.131 0.562 10.561 1.00 81.12 118 PHE A N 1
ATOM 915 C CA . PHE A 1 118 ? 0.404 -0.714 11.028 1.00 81.12 118 PHE A CA 1
ATOM 916 C C . PHE A 1 118 ? 1.822 -0.540 11.571 1.00 81.12 118 PHE A C 1
ATOM 918 O O . PHE A 1 118 ? 2.667 0.070 10.917 1.00 81.12 118 PHE A O 1
ATOM 925 N N . GLY A 1 119 ? 2.085 -1.067 12.772 1.00 79.88 119 GLY A N 1
ATOM 926 C CA . GLY A 1 119 ? 3.404 -1.014 13.405 1.00 79.88 119 GLY A CA 1
ATOM 927 C C . GLY A 1 119 ? 4.469 -1.861 12.697 1.00 79.88 119 GLY A C 1
ATOM 928 O O . GLY A 1 119 ? 4.528 -1.926 11.474 1.00 79.88 119 GLY A O 1
ATOM 929 N N . GLU A 1 120 ? 5.366 -2.489 13.462 1.00 83.38 120 GLU A N 1
ATOM 930 C CA . GLU A 1 120 ? 6.589 -3.111 12.918 1.00 83.38 120 GLU A CA 1
ATOM 931 C C . GLU A 1 120 ? 6.320 -4.157 11.830 1.00 83.38 120 GLU A C 1
ATOM 933 O O . GLU A 1 120 ? 7.103 -4.284 10.888 1.00 83.38 120 GLU A O 1
ATOM 938 N N . SER A 1 121 ? 5.240 -4.937 11.941 1.00 83.06 121 SER A N 1
ATOM 939 C CA . SER A 1 121 ? 4.926 -5.949 10.936 1.00 83.06 121 SER A CA 1
ATOM 940 C C . SER A 1 121 ? 3.442 -6.124 10.630 1.00 83.06 121 SER A C 1
ATOM 942 O O . SER A 1 121 ? 2.619 -6.318 11.523 1.00 83.06 121 SER A O 1
ATOM 944 N N . ALA A 1 122 ? 3.122 -6.187 9.340 1.00 85.31 122 ALA A N 1
ATOM 945 C CA . ALA A 1 122 ? 1.788 -6.458 8.819 1.00 85.31 122 ALA A CA 1
ATOM 946 C C . ALA A 1 122 ? 1.805 -7.666 7.874 1.00 85.31 122 ALA A C 1
ATOM 948 O O . ALA A 1 122 ? 2.636 -7.750 6.967 1.00 85.31 122 ALA A O 1
ATOM 949 N N . TYR A 1 123 ? 0.881 -8.604 8.076 1.00 86.62 123 TYR A N 1
ATOM 950 C CA . TYR A 1 123 ? 0.766 -9.821 7.274 1.00 86.62 123 TYR A CA 1
ATOM 951 C C . TYR A 1 123 ? -0.681 -10.066 6.862 1.00 86.62 123 TYR A C 1
ATOM 953 O O . TYR A 1 123 ? -1.537 -10.220 7.733 1.00 86.62 123 TYR A O 1
ATOM 961 N N . ALA A 1 124 ? -0.927 -10.224 5.560 1.00 88.31 124 ALA A N 1
ATOM 962 C CA . ALA A 1 124 ? -2.258 -10.464 5.004 1.00 88.31 124 ALA A CA 1
ATOM 963 C C . ALA A 1 124 ? -3.249 -9.383 5.463 1.00 88.31 124 ALA A C 1
ATOM 965 O O . ALA A 1 124 ? -4.152 -9.657 6.253 1.00 88.31 124 ALA A O 1
ATOM 966 N N . VAL A 1 125 ? -3.017 -8.150 5.022 1.00 88.56 125 VAL A N 1
ATOM 967 C CA . VAL A 1 125 ? -3.879 -7.004 5.329 1.00 88.56 125 VAL A CA 1
ATOM 968 C C . VAL A 1 125 ? -4.703 -6.666 4.097 1.00 88.56 125 VAL A C 1
ATOM 970 O O . VAL A 1 125 ? -4.144 -6.546 3.011 1.00 88.56 125 VAL A O 1
ATOM 973 N N . HIS A 1 126 ? -6.006 -6.515 4.282 1.00 89.81 126 HIS A N 1
ATOM 974 C CA . HIS A 1 126 ? -6.912 -5.884 3.335 1.00 89.81 126 HIS A CA 1
ATOM 975 C C . HIS A 1 126 ? -7.374 -4.571 3.956 1.00 89.81 126 HIS A C 1
ATOM 977 O O . HIS A 1 126 ? -7.876 -4.581 5.081 1.00 89.81 126 HIS A O 1
ATOM 983 N N . TRP A 1 127 ? -7.123 -3.467 3.273 1.00 85.88 127 TRP A N 1
ATOM 984 C CA . TRP A 1 127 ? -7.485 -2.134 3.718 1.00 85.88 127 TRP A CA 1
ATOM 985 C C . TRP A 1 127 ? -8.202 -1.443 2.563 1.00 85.88 127 TRP A C 1
ATOM 987 O O . TRP A 1 127 ? -7.586 -1.179 1.532 1.00 85.88 127 TRP A O 1
ATOM 997 N N . ASP A 1 128 ? -9.499 -1.241 2.731 1.00 87.94 128 ASP A N 1
ATOM 998 C CA . ASP A 1 128 ? -10.433 -0.842 1.677 1.00 87.94 128 ASP A CA 1
ATOM 999 C C . ASP A 1 128 ? -11.511 0.083 2.264 1.00 87.94 128 ASP A C 1
ATOM 1001 O O . ASP A 1 128 ? -12.625 -0.344 2.503 1.00 87.94 128 ASP A O 1
ATOM 1005 N N . PRO A 1 129 ? -11.171 1.309 2.697 1.00 84.19 129 PRO A N 1
ATOM 1006 C CA . PRO A 1 129 ? -12.168 2.257 3.166 1.00 84.19 129 PRO A CA 1
ATOM 1007 C C . PRO A 1 129 ? -12.717 3.125 2.032 1.00 84.19 129 PRO A C 1
ATOM 1009 O O . PRO A 1 129 ? -11.953 3.797 1.328 1.00 84.19 129 PRO A O 1
ATOM 1012 N N . ASP A 1 130 ? -14.034 3.322 2.029 1.00 81.62 130 ASP A N 1
ATOM 1013 C CA . ASP A 1 130 ? -14.723 4.337 1.217 1.00 81.62 130 ASP A CA 1
ATOM 1014 C C . ASP A 1 130 ? -14.116 5.748 1.404 1.00 81.62 130 ASP A C 1
ATOM 1016 O O . ASP A 1 130 ? -13.966 6.556 0.482 1.00 81.62 130 ASP A O 1
ATOM 1020 N N . HIS A 1 131 ? -13.766 6.104 2.645 1.00 77.56 131 HIS A N 1
ATOM 1021 C CA . HIS A 1 131 ? -13.253 7.432 2.981 1.00 77.56 131 HIS A CA 1
ATOM 1022 C C . HIS A 1 131 ? -12.050 7.375 3.913 1.00 77.56 131 HIS A C 1
ATOM 1024 O O . HIS A 1 131 ? -12.222 7.503 5.124 1.00 77.56 131 HIS A O 1
ATOM 1030 N N . ALA A 1 132 ? -10.839 7.292 3.358 1.00 73.56 132 ALA A N 1
ATOM 1031 C CA . ALA A 1 132 ? -9.590 7.257 4.115 1.00 73.56 132 ALA A CA 1
ATOM 1032 C C . ALA A 1 132 ? -9.352 8.504 4.993 1.00 73.56 132 ALA A C 1
ATOM 1034 O O . ALA A 1 132 ? -9.863 9.608 4.734 1.00 73.56 132 ALA A O 1
ATOM 1035 N N . PRO A 1 133 ? -8.492 8.387 6.022 1.00 72.19 133 PRO A N 1
ATOM 1036 C CA . PRO A 1 133 ? -8.161 9.509 6.880 1.00 72.19 133 PRO A CA 1
ATOM 1037 C C . PRO A 1 133 ? -7.480 10.662 6.145 1.00 72.19 133 PRO A C 1
ATOM 1039 O O . PRO A 1 133 ? -6.786 10.507 5.154 1.00 72.19 133 PRO A O 1
ATOM 1042 N N . SER A 1 134 ? -7.544 11.879 6.695 1.00 71.25 134 SER A N 1
ATOM 1043 C CA . SER A 1 134 ? -6.789 12.995 6.094 1.00 71.25 134 SER A CA 1
ATOM 1044 C C . SER A 1 134 ? -5.268 12.776 6.147 1.00 71.25 134 SER A C 1
ATOM 1046 O O . SER A 1 134 ? -4.529 13.345 5.335 1.00 71.25 134 SER A O 1
ATOM 1048 N N . LYS A 1 135 ? -4.802 11.992 7.128 1.00 75.31 135 LYS A N 1
ATOM 1049 C CA . LYS A 1 135 ? -3.403 11.625 7.352 1.00 75.31 135 LYS A CA 1
ATOM 1050 C C . LYS A 1 135 ? -3.309 10.234 7.944 1.00 75.31 135 LYS A C 1
ATOM 1052 O O . LYS A 1 135 ? -3.941 9.978 8.971 1.00 75.31 135 LYS A O 1
ATOM 1057 N N . GLU A 1 136 ? -2.395 9.464 7.387 1.00 75.56 136 GLU A N 1
ATOM 1058 C CA . GLU A 1 136 ? -2.123 8.100 7.804 1.00 75.56 136 GLU A CA 1
ATOM 1059 C C . GLU A 1 136 ? -0.616 7.896 7.996 1.00 75.56 136 GLU A C 1
ATOM 1061 O O . GLU A 1 136 ? 0.221 8.424 7.251 1.00 75.56 136 GLU A O 1
ATOM 1066 N N . ASN A 1 137 ? -0.258 7.163 9.045 1.00 72.81 137 ASN A N 1
ATOM 1067 C CA . ASN A 1 137 ? 1.047 6.515 9.105 1.00 72.81 137 ASN A CA 1
ATOM 1068 C C . ASN A 1 137 ? 0.836 5.139 8.477 1.00 72.81 137 ASN A C 1
ATOM 1070 O O . ASN A 1 137 ? 0.019 4.430 9.027 1.00 72.81 137 ASN A O 1
ATOM 1074 N N . GLY A 1 138 ? 1.469 4.797 7.360 1.00 77.50 138 GLY A N 1
ATOM 1075 C CA . GLY A 1 138 ? 1.204 3.551 6.637 1.00 77.50 138 GLY A CA 1
ATOM 1076 C C . GLY A 1 138 ? 1.785 2.333 7.348 1.00 77.50 138 GLY A C 1
ATOM 1077 O O . GLY A 1 138 ? 1.456 2.054 8.501 1.00 77.50 138 GLY A O 1
ATOM 1078 N N . PHE A 1 139 ? 2.651 1.592 6.669 1.00 81.00 139 PHE A N 1
ATOM 1079 C CA . PHE A 1 139 ? 3.165 0.316 7.155 1.00 81.00 139 PHE A CA 1
ATOM 1080 C C . PHE A 1 139 ? 4.603 0.467 7.659 1.00 81.00 139 PHE A C 1
ATOM 1082 O O . PHE A 1 139 ? 5.444 1.056 6.977 1.00 81.00 139 PHE A O 1
ATOM 1089 N N . GLY A 1 140 ? 4.886 -0.077 8.847 1.00 78.94 140 GLY A N 1
ATOM 1090 C CA . GLY A 1 140 ? 6.218 -0.040 9.451 1.00 78.94 140 GLY A CA 1
ATOM 1091 C C . GLY A 1 140 ? 7.268 -0.888 8.721 1.00 78.94 140 GLY A C 1
ATOM 1092 O O . GLY A 1 140 ? 7.305 -0.969 7.493 1.00 78.94 140 GLY A O 1
ATOM 1093 N N . GLU A 1 141 ? 8.175 -1.512 9.478 1.00 83.00 141 GLU A N 1
ATOM 1094 C CA . GLU A 1 141 ? 9.382 -2.152 8.929 1.00 83.00 141 GLU A CA 1
ATOM 1095 C C . GLU A 1 141 ? 9.068 -3.213 7.863 1.00 83.00 141 GLU A C 1
ATOM 1097 O O . GLU A 1 141 ? 9.752 -3.301 6.844 1.00 83.00 141 GLU A O 1
ATOM 1102 N N . SER A 1 142 ? 8.039 -4.040 8.058 1.00 82.88 142 SER A N 1
ATOM 1103 C CA . SER A 1 142 ? 7.734 -5.114 7.112 1.00 82.88 142 SER A CA 1
ATOM 1104 C C . SER A 1 142 ? 6.250 -5.300 6.828 1.00 82.88 142 SER A C 1
ATOM 1106 O O . SER A 1 142 ? 5.457 -5.572 7.725 1.00 82.88 142 SER A O 1
ATOM 1108 N N . ALA A 1 143 ? 5.897 -5.294 5.546 1.00 84.44 143 ALA A N 1
ATOM 1109 C CA . ALA A 1 143 ? 4.558 -5.603 5.067 1.00 84.44 143 ALA A CA 1
ATOM 1110 C C . ALA A 1 143 ? 4.571 -6.787 4.095 1.00 84.44 143 ALA A C 1
ATOM 1112 O O . ALA A 1 143 ? 5.370 -6.834 3.157 1.00 84.44 143 ALA A O 1
ATOM 1113 N N . TYR A 1 144 ? 3.667 -7.741 4.310 1.00 86.19 144 TYR A N 1
ATOM 1114 C CA . TYR A 1 144 ? 3.537 -8.945 3.496 1.00 86.19 144 TYR A CA 1
ATOM 1115 C C . TYR A 1 144 ? 2.083 -9.171 3.097 1.00 86.19 144 TYR A C 1
ATOM 1117 O O . TYR A 1 144 ? 1.233 -9.299 3.975 1.00 86.19 144 TYR A O 1
ATOM 1125 N N . ALA A 1 145 ? 1.822 -9.341 1.799 1.00 88.44 145 ALA A N 1
ATOM 1126 C CA . ALA A 1 145 ? 0.484 -9.575 1.259 1.00 88.44 145 ALA A CA 1
ATOM 1127 C C . ALA A 1 145 ? -0.497 -8.478 1.704 1.00 88.44 145 ALA A C 1
ATOM 1129 O O . ALA A 1 145 ? -1.399 -8.732 2.499 1.00 88.44 145 ALA A O 1
ATOM 1130 N N . VAL A 1 146 ? -0.264 -7.252 1.240 1.00 88.56 146 VAL A N 1
ATOM 1131 C CA . VAL A 1 146 ? -1.135 -6.104 1.524 1.00 88.56 146 VAL A CA 1
ATOM 1132 C C . VAL A 1 146 ? -1.975 -5.807 0.292 1.00 88.56 146 VAL A C 1
ATOM 1134 O O . VAL A 1 146 ? -1.432 -5.738 -0.807 1.00 88.56 146 VAL A O 1
ATOM 1137 N N . HIS A 1 147 ? -3.273 -5.637 0.491 1.00 89.88 147 HIS A N 1
ATOM 1138 C CA . HIS A 1 147 ? -4.197 -5.059 -0.471 1.00 89.88 147 HIS A CA 1
ATOM 1139 C C . HIS A 1 147 ? -4.662 -3.724 0.095 1.00 89.88 147 HIS A C 1
ATOM 1141 O O . HIS A 1 147 ? -5.139 -3.685 1.230 1.00 89.88 147 HIS A O 1
ATOM 1147 N N . TRP A 1 148 ? -4.439 -2.656 -0.654 1.00 86.94 148 TRP A N 1
ATOM 1148 C CA . TRP A 1 148 ? -4.762 -1.300 -0.250 1.00 86.94 148 TRP A CA 1
ATOM 1149 C C . TRP A 1 148 ? -5.507 -0.634 -1.400 1.00 86.94 148 TRP A C 1
ATOM 1151 O O . TRP A 1 148 ? -4.902 -0.380 -2.443 1.00 86.94 148 TRP A O 1
ATOM 1161 N N . ASP A 1 149 ? -6.803 -0.425 -1.210 1.00 88.50 149 ASP A N 1
ATOM 1162 C CA . ASP A 1 149 ? -7.757 -0.073 -2.267 1.00 88.50 149 ASP A CA 1
ATOM 1163 C C . ASP A 1 149 ? -8.837 0.876 -1.720 1.00 88.50 149 ASP A C 1
ATOM 1165 O O . ASP A 1 149 ? -9.944 0.455 -1.450 1.00 88.50 149 ASP A O 1
ATOM 1169 N N . PRO A 1 150 ? -8.510 2.131 -1.369 1.00 84.56 150 PRO A N 1
ATOM 1170 C CA . PRO A 1 150 ? -9.520 3.098 -0.948 1.00 84.56 150 PRO A CA 1
ATOM 1171 C C . PRO A 1 150 ? -10.126 3.883 -2.120 1.00 84.56 150 PRO A C 1
ATOM 1173 O O . PRO A 1 150 ? -9.400 4.524 -2.892 1.00 84.56 150 PRO A O 1
ATOM 1176 N N . ASP A 1 151 ? -11.442 4.078 -2.081 1.00 81.12 151 ASP A N 1
ATOM 1177 C CA . ASP A 1 151 ? -12.166 5.048 -2.925 1.00 81.12 151 ASP A CA 1
ATOM 1178 C C . ASP A 1 151 ? -11.651 6.493 -2.730 1.00 81.12 151 ASP A C 1
ATOM 1180 O O . ASP A 1 151 ? -11.594 7.340 -3.630 1.00 81.12 151 ASP A O 1
ATOM 1184 N N . HIS A 1 152 ? -11.277 6.855 -1.502 1.00 76.56 152 HIS A N 1
ATOM 1185 C CA . HIS A 1 152 ? -10.806 8.206 -1.202 1.00 76.56 152 HIS A CA 1
ATOM 1186 C C . HIS A 1 152 ? -9.596 8.199 -0.293 1.00 76.56 152 HIS A C 1
ATOM 1188 O O . HIS A 1 152 ? -9.687 8.544 0.880 1.00 76.56 152 HIS A O 1
ATOM 1194 N N . ALA A 1 153 ? -8.447 7.887 -0.879 1.00 73.50 153 ALA A N 1
ATOM 1195 C CA . ALA A 1 153 ? -7.149 7.847 -0.223 1.00 73.50 153 ALA A CA 1
ATOM 1196 C C . ALA A 1 153 ? -6.729 9.143 0.524 1.00 73.50 153 ALA A C 1
ATOM 1198 O O . ALA A 1 153 ? -7.190 10.258 0.233 1.00 73.50 153 ALA A O 1
ATOM 1199 N N . PRO A 1 154 ? -5.804 9.024 1.501 1.00 71.25 154 PRO A N 1
ATOM 1200 C CA . PRO A 1 154 ? -5.423 10.123 2.372 1.00 71.25 154 PRO A CA 1
ATOM 1201 C C . PRO A 1 154 ? -4.755 11.277 1.616 1.00 71.25 154 PRO A C 1
ATOM 1203 O O . PRO A 1 154 ? -4.139 11.139 0.564 1.00 71.25 154 PRO A O 1
ATOM 1206 N N . SER A 1 155 ? -4.760 12.479 2.199 1.00 70.75 155 SER A N 1
ATOM 1207 C CA . SER A 1 155 ? -4.006 13.587 1.587 1.00 70.75 155 SER A CA 1
ATOM 1208 C C . SER A 1 155 ? -2.487 13.394 1.711 1.00 70.75 155 SER A C 1
ATOM 1210 O O . SER A 1 155 ? -1.705 13.925 0.914 1.00 70.75 155 SER A O 1
ATOM 1212 N N . THR A 1 156 ? -2.036 12.674 2.739 1.00 71.56 156 THR A N 1
ATOM 1213 C CA . THR A 1 156 ? -0.623 12.393 3.013 1.00 71.56 156 THR A CA 1
ATOM 1214 C C . THR A 1 156 ? -0.494 11.075 3.751 1.00 71.56 156 THR A C 1
ATOM 1216 O O . THR A 1 156 ? -1.211 10.850 4.727 1.00 71.56 156 THR A O 1
ATOM 1219 N N . GLU A 1 157 ? 0.498 10.293 3.348 1.00 74.12 157 GLU A N 1
ATOM 1220 C CA . GLU A 1 157 ? 0.770 8.980 3.912 1.00 74.12 157 GLU A CA 1
ATOM 1221 C C . GLU A 1 157 ? 2.281 8.754 4.066 1.00 74.12 157 GLU A C 1
ATOM 1223 O O . GLU A 1 157 ? 3.093 9.220 3.255 1.00 74.12 157 GLU A O 1
ATOM 1228 N N . ASN A 1 158 ? 2.676 8.061 5.130 1.00 70.00 158 ASN A N 1
ATOM 1229 C CA . ASN A 1 158 ? 4.015 7.491 5.239 1.00 70.00 158 ASN A CA 1
ATOM 1230 C C . ASN A 1 158 ? 3.922 6.044 4.739 1.00 70.00 158 ASN A C 1
ATOM 1232 O O . ASN A 1 158 ? 3.418 5.256 5.508 1.00 70.00 158 ASN A O 1
ATOM 1236 N N . GLY A 1 159 ? 4.332 5.732 3.505 1.00 75.25 159 GLY A N 1
ATOM 1237 C CA . GLY A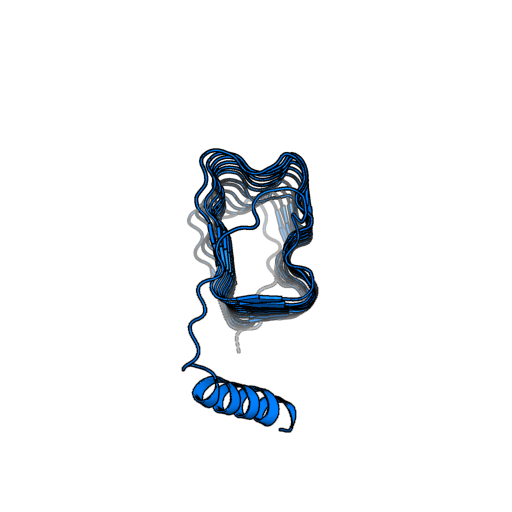 1 159 ? 4.121 4.430 2.845 1.00 75.25 159 GLY A CA 1
ATOM 1238 C C . GLY A 1 159 ? 4.708 3.208 3.550 1.00 75.25 159 GLY A C 1
ATOM 1239 O O . GLY A 1 159 ? 4.287 2.853 4.641 1.00 75.25 159 GLY A O 1
ATOM 1240 N N . PHE A 1 160 ? 5.654 2.522 2.909 1.00 78.62 160 PHE A N 1
ATOM 1241 C CA . PHE A 1 160 ? 6.286 1.324 3.482 1.00 78.62 160 PHE A CA 1
ATOM 1242 C C . PHE A 1 160 ? 7.713 1.661 3.903 1.00 78.62 160 PHE A C 1
ATOM 1244 O O . PHE A 1 160 ? 8.475 2.137 3.064 1.00 78.62 160 PHE A O 1
ATOM 1251 N N . ASP A 1 161 ? 8.091 1.432 5.162 1.00 75.50 161 ASP A N 1
ATOM 1252 C CA . ASP A 1 161 ? 9.360 1.962 5.685 1.00 75.50 161 ASP A CA 1
ATOM 1253 C C . ASP A 1 161 ? 10.609 1.182 5.217 1.00 75.50 161 ASP A C 1
ATOM 1255 O O . ASP A 1 161 ? 11.510 1.792 4.634 1.00 75.50 161 ASP A O 1
ATOM 1259 N N . GLU A 1 162 ? 10.692 -0.142 5.422 1.00 80.88 162 GLU A N 1
ATOM 1260 C CA . GLU A 1 162 ? 11.876 -0.933 5.014 1.00 80.88 162 GLU A CA 1
ATOM 1261 C C . GLU A 1 162 ? 11.575 -1.947 3.908 1.00 80.88 162 GLU A C 1
ATOM 1263 O O . GLU A 1 162 ? 12.252 -1.951 2.878 1.00 80.88 162 GLU A O 1
ATOM 1268 N N . SER A 1 163 ? 10.594 -2.833 4.103 1.00 81.81 163 SER A N 1
ATOM 1269 C CA . SER A 1 163 ? 10.326 -3.925 3.164 1.00 81.81 163 SER A CA 1
ATOM 1270 C C . SER A 1 163 ? 8.845 -4.162 2.887 1.00 81.81 163 SER A C 1
ATOM 1272 O O . SER A 1 163 ? 8.049 -4.385 3.796 1.00 81.81 163 SER A O 1
ATOM 1274 N N . ALA A 1 164 ? 8.505 -4.231 1.602 1.00 83.19 164 ALA A N 1
ATOM 1275 C CA . ALA A 1 164 ? 7.173 -4.565 1.111 1.00 83.19 164 ALA A CA 1
ATOM 1276 C C . ALA A 1 164 ? 7.223 -5.813 0.221 1.00 83.19 164 ALA A C 1
ATOM 1278 O O . ALA A 1 164 ? 8.025 -5.888 -0.713 1.00 83.19 164 ALA A O 1
ATOM 1279 N N . TYR A 1 165 ? 6.361 -6.791 0.494 1.00 84.88 165 TYR A N 1
ATOM 1280 C CA . TYR A 1 165 ? 6.272 -8.043 -0.256 1.00 84.88 165 TYR A CA 1
ATOM 1281 C C . TYR A 1 165 ? 4.830 -8.320 -0.672 1.00 84.88 165 TYR A C 1
ATOM 1283 O O . TYR A 1 165 ? 3.968 -8.445 0.193 1.00 84.88 165 TYR A O 1
ATOM 1291 N N . ALA A 1 166 ? 4.592 -8.530 -1.967 1.00 87.94 166 ALA A N 1
ATOM 1292 C CA . ALA A 1 166 ? 3.269 -8.807 -2.525 1.00 87.94 166 ALA A CA 1
ATOM 1293 C C . ALA A 1 166 ? 2.253 -7.723 -2.123 1.00 87.94 166 ALA A C 1
ATOM 1295 O O . ALA A 1 166 ? 1.340 -7.989 -1.346 1.00 87.94 166 ALA A O 1
ATOM 1296 N N . VAL A 1 167 ? 2.457 -6.496 -2.602 1.00 87.56 167 VAL A N 1
ATOM 1297 C CA . VAL A 1 167 ? 1.548 -5.373 -2.329 1.00 87.56 167 VAL A CA 1
ATOM 1298 C C . VAL A 1 167 ? 0.714 -5.082 -3.567 1.00 87.56 167 VAL A C 1
ATOM 1300 O O . VAL A 1 167 ? 1.278 -4.911 -4.647 1.00 87.56 167 VAL A O 1
ATOM 1303 N N . HIS A 1 168 ? -0.602 -5.018 -3.395 1.00 89.44 168 HIS A N 1
ATOM 1304 C CA . HIS A 1 168 ? -1.538 -4.438 -4.347 1.00 89.44 168 HIS A CA 1
ATOM 1305 C C . HIS A 1 168 ? -1.965 -3.071 -3.820 1.00 89.44 168 HIS A C 1
ATOM 1307 O O . HIS A 1 168 ? -2.376 -2.967 -2.665 1.00 89.44 168 HIS A O 1
ATOM 1313 N N . TRP A 1 169 ? -1.777 -2.042 -4.633 1.00 85.75 169 TRP A N 1
ATOM 1314 C CA . TRP A 1 169 ? -2.009 -0.654 -4.277 1.00 85.75 169 TRP A CA 1
ATOM 1315 C C . TRP A 1 169 ? -2.818 0.007 -5.386 1.00 85.75 169 TRP A C 1
ATOM 1317 O O . TRP A 1 169 ? -2.242 0.383 -6.409 1.00 85.75 169 TRP A O 1
ATOM 1327 N N . ASP A 1 170 ? -4.115 0.146 -5.163 1.00 88.44 170 ASP A N 1
ATOM 1328 C CA . ASP A 1 170 ? -5.099 0.491 -6.190 1.00 88.44 170 ASP A CA 1
ATOM 1329 C C . ASP A 1 170 ? -6.106 1.531 -5.666 1.00 88.44 170 ASP A C 1
ATOM 1331 O O . ASP A 1 170 ? -7.244 1.212 -5.395 1.00 88.44 170 ASP A O 1
ATOM 1335 N N . PRO A 1 171 ? -5.691 2.769 -5.346 1.00 85.69 171 PRO A N 1
ATOM 1336 C CA . PRO A 1 171 ? -6.637 3.808 -4.959 1.00 85.69 171 PRO A CA 1
ATOM 1337 C C . PRO A 1 171 ? -7.175 4.586 -6.160 1.00 85.69 171 PRO A C 1
ATOM 1339 O O . PRO A 1 171 ? -6.407 5.065 -7.001 1.00 85.69 171 PRO A O 1
ATOM 1342 N N . ASP A 1 172 ? -8.427 5.011 -6.053 1.00 84.06 172 ASP A N 1
ATOM 1343 C CA . ASP A 1 172 ? -9.010 6.077 -6.879 1.00 84.06 172 ASP A CA 1
ATOM 1344 C C . ASP A 1 172 ? -8.148 7.369 -6.877 1.00 84.06 172 ASP A C 1
ATOM 1346 O O . ASP A 1 172 ? -7.989 8.090 -7.870 1.00 84.06 172 ASP A O 1
ATOM 1350 N N . HIS A 1 173 ? -7.574 7.723 -5.719 1.00 80.19 173 HIS A N 1
ATOM 1351 C CA . HIS A 1 173 ? -6.829 8.973 -5.523 1.00 80.19 173 HIS A CA 1
ATOM 1352 C C . HIS A 1 173 ? -5.559 8.812 -4.682 1.00 80.19 173 HIS A C 1
ATOM 1354 O O . HIS A 1 173 ? -5.520 9.204 -3.517 1.00 80.19 173 HIS A O 1
ATOM 1360 N N . ALA A 1 174 ? -4.463 8.339 -5.272 1.00 77.12 174 ALA A N 1
ATOM 1361 C CA . ALA A 1 174 ? -3.241 8.063 -4.524 1.00 77.12 174 ALA A CA 1
ATOM 1362 C C . ALA A 1 174 ? -2.702 9.266 -3.696 1.00 77.12 174 ALA A C 1
ATOM 1364 O O . ALA A 1 174 ? -2.597 10.406 -4.182 1.00 77.12 174 ALA A O 1
ATOM 1365 N N . PRO A 1 175 ? -2.277 9.013 -2.443 1.00 74.19 175 PRO A N 1
ATOM 1366 C CA . PRO A 1 175 ? -1.850 10.041 -1.507 1.00 74.19 175 PRO A CA 1
ATOM 1367 C C . PRO A 1 175 ? -0.516 10.662 -1.905 1.00 74.19 175 PRO A C 1
ATOM 1369 O O . PRO A 1 175 ? 0.305 10.072 -2.609 1.00 74.19 175 PRO A O 1
ATOM 1372 N N . SER A 1 176 ? -0.217 11.848 -1.360 1.00 71.88 176 SER A N 1
ATOM 1373 C CA . SER A 1 176 ? 1.172 12.322 -1.361 1.00 71.88 176 SER A CA 1
ATOM 1374 C C . SER A 1 176 ? 2.008 11.464 -0.398 1.00 71.88 176 SER A C 1
ATOM 1376 O O . SER A 1 176 ? 2.104 11.755 0.793 1.00 71.88 176 SER A O 1
ATOM 1378 N N . ASN A 1 177 ? 2.564 10.369 -0.921 1.00 68.81 177 ASN A N 1
ATOM 1379 C CA . ASN A 1 177 ? 3.247 9.323 -0.156 1.00 68.81 177 ASN A CA 1
ATOM 1380 C C . ASN A 1 177 ? 4.779 9.522 -0.153 1.00 68.81 177 ASN A C 1
ATOM 1382 O O . ASN A 1 177 ? 5.334 10.145 -1.057 1.00 68.81 177 ASN A O 1
ATOM 1386 N N . LYS A 1 178 ? 5.474 9.006 0.868 1.00 61.03 178 LYS A N 1
ATOM 1387 C CA . LYS A 1 178 ? 6.927 8.755 0.923 1.00 61.03 178 LYS A CA 1
ATOM 1388 C C . LYS A 1 178 ? 7.434 7.599 0.042 1.00 61.03 178 LYS A C 1
ATOM 1390 O O . LYS A 1 178 ? 8.641 7.567 -0.182 1.00 61.03 178 LYS A O 1
ATOM 1395 N N . GLY A 1 179 ? 6.554 6.768 -0.511 1.00 72.12 179 GLY A N 1
ATOM 1396 C CA . GLY A 1 179 ? 6.894 5.691 -1.443 1.00 72.12 179 GLY A CA 1
ATOM 1397 C C . GLY A 1 179 ? 7.098 4.342 -0.762 1.00 72.12 179 GLY A C 1
ATOM 1398 O O . GLY A 1 179 ? 6.739 4.158 0.402 1.00 72.12 179 GLY A O 1
ATOM 1399 N N . PHE A 1 180 ? 7.687 3.406 -1.505 1.00 75.69 180 PHE A N 1
ATOM 1400 C CA . PHE A 1 180 ? 8.102 2.107 -0.980 1.00 75.69 180 PHE A CA 1
ATOM 1401 C C . PHE A 1 180 ? 9.544 2.201 -0.478 1.00 75.69 180 PHE A C 1
ATOM 1403 O O . PHE A 1 180 ? 10.387 2.793 -1.156 1.00 75.69 180 PHE A O 1
ATOM 1410 N N . GLY A 1 181 ? 9.802 1.628 0.696 1.00 75.56 181 GLY A N 1
ATOM 1411 C CA . GLY A 1 181 ? 11.070 1.663 1.422 1.00 75.56 181 GLY A CA 1
ATOM 1412 C C . GLY A 1 181 ? 12.250 1.012 0.704 1.00 75.56 181 GLY A C 1
ATOM 1413 O O . GLY A 1 181 ? 12.278 0.888 -0.518 1.00 75.56 181 GLY A O 1
ATOM 1414 N N . GLU A 1 182 ? 13.262 0.594 1.466 1.00 81.88 182 GLU A N 1
ATOM 1415 C CA . GLU A 1 182 ? 14.520 0.052 0.926 1.00 81.88 182 GLU A CA 1
ATOM 1416 C C . GLU A 1 182 ? 14.314 -1.080 -0.092 1.00 81.88 182 GLU A C 1
ATOM 1418 O O . GLU A 1 182 ? 15.031 -1.146 -1.093 1.00 81.88 182 GLU A O 1
ATOM 1423 N N . SER A 1 183 ? 13.343 -1.965 0.144 1.00 81.88 183 SER A N 1
ATOM 1424 C CA . SER A 1 183 ? 13.076 -3.114 -0.720 1.00 81.88 183 SER A CA 1
ATOM 1425 C C . SER A 1 183 ? 11.592 -3.332 -1.005 1.00 81.88 183 SER A C 1
ATOM 1427 O O . SER A 1 183 ? 10.775 -3.461 -0.097 1.00 81.88 183 SER A O 1
ATOM 1429 N N . ALA A 1 184 ? 11.259 -3.486 -2.284 1.00 83.38 184 ALA A N 1
ATOM 1430 C CA . ALA A 1 184 ? 9.922 -3.820 -2.755 1.00 83.38 184 ALA A CA 1
ATOM 1431 C C . ALA A 1 184 ? 9.955 -5.080 -3.630 1.00 83.38 184 ALA A C 1
ATOM 1433 O O . ALA A 1 184 ? 10.685 -5.151 -4.621 1.00 83.38 184 ALA A O 1
ATOM 1434 N N . TYR A 1 185 ? 9.153 -6.079 -3.279 1.00 84.50 185 TYR A N 1
ATOM 1435 C CA . TYR A 1 185 ? 9.046 -7.347 -3.994 1.00 84.50 185 TYR A CA 1
ATOM 1436 C C . TYR A 1 185 ? 7.603 -7.581 -4.421 1.00 84.50 185 TYR A C 1
ATOM 1438 O O . TYR A 1 185 ? 6.731 -7.662 -3.563 1.00 84.50 185 TYR A O 1
ATOM 1446 N N . ALA A 1 186 ? 7.364 -7.783 -5.717 1.00 87.75 186 ALA A N 1
ATOM 1447 C CA . ALA A 1 186 ? 6.033 -8.015 -6.277 1.00 87.75 186 ALA A CA 1
ATOM 1448 C C . ALA A 1 186 ? 5.038 -6.920 -5.855 1.00 87.75 186 ALA A C 1
ATOM 1450 O O . ALA A 1 186 ? 4.119 -7.176 -5.084 1.00 87.75 186 ALA A O 1
ATOM 1451 N N . VAL A 1 187 ? 5.257 -5.694 -6.326 1.00 86.69 187 VAL A N 1
ATOM 1452 C CA . VAL A 1 187 ? 4.312 -4.590 -6.115 1.00 86.69 187 VAL A CA 1
ATOM 1453 C C . VAL A 1 187 ? 3.502 -4.376 -7.379 1.00 86.69 187 VAL A C 1
ATOM 1455 O O . VAL A 1 187 ? 4.061 -4.365 -8.471 1.00 86.69 187 VAL A O 1
ATOM 1458 N N . HIS A 1 188 ? 2.203 -4.196 -7.226 1.00 89.00 188 HIS A N 1
ATOM 1459 C CA . HIS A 1 188 ? 1.309 -3.740 -8.273 1.00 89.00 188 HIS A CA 1
ATOM 1460 C C . HIS A 1 188 ? 0.698 -2.430 -7.796 1.00 89.00 188 HIS A C 1
ATOM 1462 O O . HIS A 1 188 ? 0.087 -2.386 -6.732 1.00 89.00 188 HIS A O 1
ATOM 1468 N N . TRP A 1 189 ? 1.004 -1.363 -8.520 1.00 86.19 189 TRP A N 1
ATOM 1469 C CA . TRP A 1 189 ? 0.618 -0.003 -8.196 1.00 86.19 189 TRP A CA 1
ATOM 1470 C C . TRP A 1 189 ? -0.166 0.546 -9.380 1.00 86.19 189 TRP A C 1
ATOM 1472 O O . TRP A 1 189 ? 0.420 0.762 -10.442 1.00 86.19 189 TRP A O 1
ATOM 1482 N N . ASP A 1 190 ? -1.462 0.720 -9.179 1.00 88.38 190 ASP A N 1
ATOM 1483 C CA . ASP A 1 190 ? -2.449 0.967 -10.229 1.00 88.38 190 ASP A CA 1
ATOM 1484 C C . ASP A 1 190 ? -3.505 1.963 -9.730 1.00 88.38 190 ASP A C 1
ATOM 1486 O O . ASP A 1 190 ? -4.584 1.566 -9.347 1.00 88.38 190 ASP A O 1
ATOM 1490 N N . PRO A 1 191 ? -3.173 3.250 -9.533 1.00 85.75 191 PRO A N 1
ATOM 1491 C CA . PRO A 1 191 ? -4.173 4.228 -9.134 1.00 85.75 191 PRO A CA 1
ATOM 1492 C C . PRO A 1 191 ? -4.787 4.964 -10.326 1.00 85.75 191 PRO A C 1
ATOM 1494 O O . PRO A 1 191 ? -4.056 5.517 -11.160 1.00 85.75 191 PRO A O 1
ATOM 1497 N N . ASP A 1 192 ? -6.096 5.207 -10.262 1.00 85.00 192 ASP A N 1
ATOM 1498 C CA . ASP A 1 192 ? -6.818 6.103 -11.179 1.00 85.00 192 ASP A CA 1
ATOM 1499 C C . ASP A 1 192 ? -6.157 7.500 -11.255 1.00 85.00 192 ASP A C 1
ATOM 1501 O O . ASP A 1 192 ? -6.002 8.155 -12.302 1.00 85.00 192 ASP A O 1
ATOM 1505 N N . HIS A 1 193 ? -5.751 8.030 -10.098 1.00 81.12 193 HIS A N 1
ATOM 1506 C CA . HIS A 1 193 ? -5.156 9.358 -10.000 1.00 81.12 193 HIS A CA 1
ATOM 1507 C C . HIS A 1 193 ? -3.930 9.394 -9.092 1.00 81.12 193 HIS A C 1
ATOM 1509 O O . HIS A 1 193 ? -4.031 9.534 -7.873 1.00 81.12 193 HIS A O 1
ATOM 1515 N N . ALA A 1 194 ? -2.738 9.412 -9.694 1.00 78.31 194 ALA A N 1
ATOM 1516 C CA . ALA A 1 194 ? -1.499 9.566 -8.946 1.00 78.31 194 ALA A CA 1
ATOM 1517 C C . ALA A 1 194 ? -1.349 10.956 -8.293 1.00 78.31 194 ALA A C 1
ATOM 1519 O O . ALA A 1 194 ? -1.821 11.978 -8.817 1.00 78.31 194 ALA A O 1
ATOM 1520 N N . PRO A 1 195 ? -0.575 11.067 -7.195 1.00 73.81 195 PRO A N 1
ATOM 1521 C CA . PRO A 1 195 ? -0.301 12.349 -6.570 1.00 73.81 195 PRO A CA 1
ATOM 1522 C C . PRO A 1 195 ? 0.474 13.284 -7.498 1.00 73.81 195 PRO A C 1
ATOM 1524 O O . PRO A 1 195 ? 1.272 12.887 -8.343 1.00 73.81 195 PRO A O 1
ATOM 1527 N N . SER A 1 196 ? 0.374 14.592 -7.242 1.00 71.88 196 SER A N 1
ATOM 1528 C CA . SER A 1 196 ? 1.159 15.591 -7.989 1.00 71.88 196 SER A CA 1
ATOM 1529 C C . SER A 1 196 ? 2.682 15.360 -7.943 1.00 71.88 196 SER A C 1
ATOM 1531 O O . SER A 1 196 ? 3.401 15.842 -8.827 1.00 71.88 196 SER A O 1
ATOM 1533 N N . LYS A 1 197 ? 3.182 14.655 -6.921 1.00 71.31 197 LYS A N 1
ATOM 1534 C CA . LYS A 1 197 ? 4.578 14.240 -6.758 1.00 71.31 197 LYS A CA 1
ATOM 1535 C C . LYS A 1 197 ? 4.611 12.785 -6.297 1.00 71.31 197 LYS A C 1
ATOM 1537 O O . LYS A 1 197 ? 4.112 12.511 -5.209 1.00 71.31 197 LYS A O 1
ATOM 1542 N N . GLY A 1 198 ? 5.238 11.923 -7.087 1.00 66.69 198 GLY A N 1
ATOM 1543 C CA . GLY A 1 198 ? 5.550 10.553 -6.703 1.00 66.69 198 GLY A CA 1
ATOM 1544 C C . GLY A 1 198 ? 6.886 10.497 -5.968 1.00 66.69 198 GLY A C 1
ATOM 1545 O O . GLY A 1 198 ? 7.862 11.145 -6.368 1.00 66.69 198 GLY A O 1
ATOM 1546 N N . ASN A 1 199 ? 6.913 9.763 -4.864 1.00 66.19 199 ASN A N 1
ATOM 1547 C CA . ASN A 1 199 ? 8.141 9.206 -4.321 1.00 66.19 199 ASN A CA 1
ATOM 1548 C C . ASN A 1 199 ? 8.050 7.715 -4.659 1.00 66.19 199 ASN A C 1
ATOM 1550 O O . ASN A 1 199 ? 7.149 7.058 -4.155 1.00 66.19 199 ASN A O 1
ATOM 1554 N N . GLY A 1 200 ? 8.857 7.225 -5.597 1.00 71.38 200 GLY A N 1
ATOM 1555 C CA . GLY A 1 200 ? 8.737 5.855 -6.085 1.00 71.38 200 GLY A CA 1
ATOM 1556 C C . GLY A 1 200 ? 9.408 4.841 -5.169 1.00 71.38 200 GLY A C 1
ATOM 1557 O O . GLY A 1 200 ? 9.300 4.916 -3.945 1.00 71.38 200 GLY A O 1
ATOM 1558 N N . PHE A 1 201 ? 10.079 3.869 -5.771 1.00 74.44 201 PHE A N 1
ATOM 1559 C CA . PHE A 1 201 ? 10.622 2.712 -5.069 1.00 74.44 201 PHE A CA 1
ATOM 1560 C C . PHE A 1 201 ? 12.031 3.005 -4.549 1.00 74.44 201 PHE A C 1
ATOM 1562 O O . PHE A 1 201 ? 12.823 3.641 -5.252 1.00 74.44 201 PHE A O 1
ATOM 1569 N N . GLY A 1 202 ? 12.342 2.557 -3.328 1.00 72.56 202 GLY A N 1
ATOM 1570 C CA . GLY A 1 202 ? 13.659 2.712 -2.712 1.00 72.56 202 GLY A CA 1
ATOM 1571 C C . GLY A 1 202 ? 14.763 1.903 -3.398 1.00 72.56 202 GLY A C 1
ATOM 1572 O O . GLY A 1 202 ? 14.784 1.753 -4.618 1.00 72.56 202 GLY A O 1
ATOM 1573 N N . GLU A 1 203 ? 15.753 1.439 -2.634 1.00 79.94 203 GLU A N 1
ATOM 1574 C CA . GLU A 1 203 ? 17.018 0.925 -3.182 1.00 79.94 203 GLU A CA 1
ATOM 1575 C C . GLU A 1 203 ? 16.840 -0.237 -4.170 1.00 79.94 203 GLU A C 1
ATOM 1577 O O . GLU A 1 203 ? 17.554 -0.301 -5.174 1.00 79.94 203 GLU A O 1
ATOM 1582 N N . SER A 1 204 ? 15.900 -1.147 -3.906 1.00 80.19 204 SER A N 1
ATOM 1583 C CA . SER A 1 204 ? 15.699 -2.349 -4.718 1.00 80.19 204 SER A CA 1
ATOM 1584 C C . SER A 1 204 ? 14.227 -2.654 -4.989 1.00 80.19 204 SER A C 1
ATOM 1586 O O . SER A 1 204 ? 13.418 -2.749 -4.070 1.00 80.19 204 SER A O 1
ATOM 1588 N N . ALA A 1 205 ? 13.901 -2.905 -6.258 1.00 82.31 205 ALA A N 1
ATOM 1589 C CA . ALA A 1 205 ? 12.575 -3.317 -6.710 1.00 82.31 205 ALA A CA 1
ATOM 1590 C C . ALA A 1 205 ? 12.639 -4.612 -7.543 1.00 82.31 205 ALA A C 1
ATOM 1592 O O . ALA A 1 205 ? 13.350 -4.704 -8.551 1.00 82.31 205 ALA A O 1
ATOM 1593 N N . TYR A 1 206 ? 11.883 -5.632 -7.141 1.00 81.44 206 TYR A N 1
ATOM 1594 C CA . TYR A 1 206 ? 11.892 -6.959 -7.757 1.00 81.44 206 TYR A CA 1
ATOM 1595 C C . TYR A 1 206 ? 10.472 -7.360 -8.165 1.00 81.44 206 TYR A C 1
ATOM 1597 O O . TYR A 1 206 ? 9.702 -7.815 -7.326 1.00 81.44 206 TYR A O 1
ATOM 1605 N N . ALA A 1 207 ? 10.144 -7.218 -9.452 1.00 86.50 207 ALA A N 1
ATOM 1606 C CA . ALA A 1 207 ? 8.785 -7.325 -9.996 1.00 86.50 207 ALA A CA 1
ATOM 1607 C C . ALA A 1 207 ? 7.880 -6.180 -9.518 1.00 86.50 207 ALA A C 1
ATOM 1609 O O . ALA A 1 207 ? 7.283 -6.247 -8.449 1.00 86.50 207 ALA A O 1
ATOM 1610 N N . VAL A 1 208 ? 7.797 -5.124 -10.322 1.00 85.06 208 VAL A N 1
ATOM 1611 C CA . VAL A 1 208 ? 6.852 -4.025 -10.126 1.00 85.06 208 VAL A CA 1
ATOM 1612 C C . VAL A 1 208 ? 5.980 -3.901 -11.363 1.00 85.06 208 VAL A C 1
ATOM 1614 O O . VAL A 1 208 ? 6.509 -3.830 -12.471 1.00 85.06 208 VAL A O 1
ATOM 1617 N N . HIS A 1 209 ? 4.669 -3.878 -11.163 1.00 87.62 209 HIS A N 1
ATOM 1618 C CA . HIS A 1 209 ? 3.724 -3.364 -12.137 1.00 87.62 209 HIS A CA 1
ATOM 1619 C C . HIS A 1 209 ? 3.329 -1.957 -11.710 1.00 87.62 209 HIS A C 1
ATOM 1621 O O . HIS A 1 209 ? 2.992 -1.738 -10.547 1.00 87.62 209 HIS A O 1
ATOM 1627 N N . TRP A 1 210 ? 3.472 -1.010 -12.620 1.00 83.88 210 TRP A N 1
ATOM 1628 C CA . TRP A 1 210 ? 3.185 0.389 -12.390 1.00 83.88 210 TRP A CA 1
ATOM 1629 C C . TRP A 1 210 ? 2.322 0.866 -13.548 1.00 83.88 210 TRP A C 1
ATOM 1631 O O . TRP A 1 210 ? 2.823 0.993 -14.666 1.00 83.88 210 TRP A O 1
ATOM 1641 N N . ASP A 1 211 ? 1.045 1.067 -13.270 1.00 86.88 211 ASP A N 1
ATOM 1642 C CA . ASP A 1 211 ? -0.004 1.220 -14.277 1.00 86.88 211 ASP A CA 1
ATOM 1643 C C . ASP A 1 211 ? -1.035 2.256 -13.806 1.00 86.88 211 ASP A C 1
ATOM 1645 O O . ASP A 1 211 ? -2.140 1.908 -13.452 1.00 86.88 211 ASP A O 1
ATOM 1649 N N . PRO A 1 212 ? -0.679 3.540 -13.618 1.00 84.62 212 PRO A N 1
ATOM 1650 C CA . PRO A 1 212 ? -1.681 4.544 -13.299 1.00 84.62 212 PRO A CA 1
ATOM 1651 C C . PRO A 1 212 ? -2.368 5.073 -14.560 1.00 84.62 212 PRO A C 1
ATOM 1653 O O . PRO A 1 212 ? -1.704 5.569 -15.479 1.00 84.62 212 PRO A O 1
ATOM 1656 N N . ASP A 1 213 ? -3.679 5.256 -14.478 1.00 84.56 213 ASP A N 1
ATOM 1657 C CA . ASP A 1 213 ? -4.458 6.104 -15.392 1.00 84.56 213 ASP A CA 1
ATOM 1658 C C . ASP A 1 213 ? -3.821 7.503 -15.567 1.00 84.56 213 ASP A C 1
ATOM 1660 O O . ASP A 1 213 ? -3.758 8.110 -16.645 1.00 84.56 213 ASP A O 1
ATOM 1664 N N . ARG A 1 214 ? -3.348 8.101 -14.464 1.00 80.06 214 ARG A N 1
ATOM 1665 C CA . ARG A 1 214 ? -2.681 9.413 -14.483 1.00 80.06 214 ARG A CA 1
ATOM 1666 C C . ARG A 1 214 ? -1.426 9.421 -13.646 1.00 80.06 214 ARG A C 1
ATOM 1668 O O . ARG A 1 214 ? -1.505 9.624 -12.442 1.00 80.06 214 ARG A O 1
ATOM 1675 N N . ALA A 1 215 ? -0.264 9.365 -14.291 1.00 77.06 215 ALA A N 1
ATOM 1676 C CA . ALA A 1 215 ? 1.026 9.451 -13.620 1.00 77.06 215 ALA A CA 1
ATOM 1677 C C . ALA A 1 215 ? 1.263 10.779 -12.866 1.00 77.06 215 ALA A C 1
ATOM 1679 O O . ALA A 1 215 ? 0.763 11.846 -13.257 1.00 77.06 215 ALA A O 1
ATOM 1680 N N . PRO A 1 216 ? 2.153 10.778 -11.851 1.00 74.19 216 PRO A N 1
ATOM 1681 C CA . PRO A 1 216 ? 2.572 11.995 -11.175 1.00 74.19 216 PRO A CA 1
ATOM 1682 C C . PRO A 1 216 ? 3.165 13.035 -12.124 1.00 74.19 216 PRO A C 1
ATOM 1684 O O . PRO A 1 216 ? 3.948 12.736 -13.022 1.00 74.19 216 PRO A O 1
ATOM 1687 N N . SER A 1 217 ? 2.926 14.322 -11.849 1.00 70.94 217 SER A N 1
ATOM 1688 C CA . SER A 1 217 ? 3.529 15.399 -12.657 1.00 70.94 217 SER A CA 1
ATOM 1689 C C . SER A 1 217 ? 5.066 15.406 -12.602 1.00 70.94 217 SER A C 1
ATOM 1691 O O . SER A 1 217 ? 5.727 15.882 -13.534 1.00 70.94 217 SER A O 1
ATOM 1693 N N . LYS A 1 218 ? 5.621 14.909 -11.491 1.00 70.75 218 LYS A N 1
ATOM 1694 C CA . LYS A 1 218 ? 7.041 14.664 -11.246 1.00 70.75 218 LYS A CA 1
ATOM 1695 C C . LYS A 1 218 ? 7.163 13.368 -10.473 1.00 70.75 218 LYS A C 1
ATOM 1697 O O . LYS A 1 218 ? 6.570 13.272 -9.398 1.00 70.75 218 LYS A O 1
ATOM 1702 N N . ASP A 1 219 ? 7.999 12.474 -10.965 1.00 69.81 219 ASP A N 1
ATOM 1703 C CA . ASP A 1 219 ? 8.215 11.196 -10.310 1.00 69.81 219 ASP A CA 1
ATOM 1704 C C . ASP A 1 219 ? 9.695 10.925 -10.029 1.00 69.81 219 ASP A C 1
ATOM 1706 O O . ASP A 1 219 ? 10.580 11.396 -10.750 1.00 69.81 219 ASP A O 1
ATOM 1710 N N . LYS A 1 220 ? 9.963 10.216 -8.935 1.00 66.38 220 LYS A N 1
ATOM 1711 C CA . LYS A 1 220 ? 11.247 9.579 -8.640 1.00 66.38 220 LYS A CA 1
ATOM 1712 C C . LYS A 1 220 ? 11.014 8.082 -8.795 1.00 66.38 220 LYS A C 1
ATOM 1714 O O . LYS A 1 220 ? 10.636 7.471 -7.811 1.00 66.38 220 LYS A O 1
ATOM 1719 N N . ALA A 1 221 ? 11.202 7.538 -9.993 1.00 67.75 221 ALA A N 1
ATOM 1720 C CA . ALA A 1 221 ? 10.661 6.228 -10.334 1.00 67.75 221 ALA A CA 1
ATOM 1721 C C . ALA A 1 221 ? 11.245 5.087 -9.475 1.00 67.75 221 ALA A C 1
ATOM 1723 O O . ALA A 1 221 ? 10.578 4.570 -8.584 1.00 67.75 221 ALA A O 1
ATOM 1724 N N . PHE A 1 222 ? 12.507 4.712 -9.692 1.00 71.62 222 PHE A N 1
ATOM 1725 C CA . PHE A 1 222 ? 13.117 3.549 -9.034 1.00 71.62 222 PHE A CA 1
ATOM 1726 C C . PHE A 1 222 ? 14.521 3.886 -8.536 1.00 71.62 222 PHE A C 1
ATOM 1728 O O . PHE A 1 222 ? 15.265 4.581 -9.232 1.00 71.62 222 PHE A O 1
ATOM 1735 N N . GLY A 1 223 ? 14.883 3.399 -7.345 1.00 71.62 223 GLY A N 1
ATOM 1736 C CA . GLY A 1 223 ? 16.210 3.578 -6.757 1.00 71.62 223 GLY A CA 1
ATOM 1737 C C . GLY A 1 223 ? 17.313 2.785 -7.464 1.00 71.62 223 GLY A C 1
ATOM 1738 O O . GLY A 1 223 ? 17.370 2.715 -8.689 1.00 71.62 223 GLY A O 1
ATOM 1739 N N . GLU A 1 224 ? 18.268 2.240 -6.707 1.00 78.31 224 GLU A N 1
ATOM 1740 C CA . GLU A 1 224 ? 19.525 1.717 -7.265 1.00 78.31 224 GLU A CA 1
ATOM 1741 C C . GLU A 1 224 ? 19.341 0.541 -8.235 1.00 78.31 224 GLU A C 1
ATOM 1743 O O . GLU A 1 224 ? 20.084 0.434 -9.221 1.00 78.31 224 GLU A O 1
ATOM 1748 N N . SER A 1 225 ? 18.377 -0.344 -7.972 1.00 76.94 225 SER A N 1
ATOM 1749 C CA . SER A 1 225 ? 18.163 -1.536 -8.789 1.00 76.94 225 SER A CA 1
ATOM 1750 C C . SER A 1 225 ? 16.693 -1.884 -9.020 1.00 76.94 225 SER A C 1
ATOM 1752 O O . SER A 1 225 ? 15.874 -1.874 -8.105 1.00 76.94 225 SER A O 1
ATOM 1754 N N . ALA A 1 226 ? 16.373 -2.246 -10.264 1.00 79.56 226 ALA A N 1
ATOM 1755 C CA . ALA A 1 226 ? 15.054 -2.703 -10.682 1.00 79.56 226 ALA A CA 1
ATOM 1756 C C . ALA A 1 226 ? 15.178 -3.956 -11.566 1.00 79.56 226 ALA A C 1
ATOM 1758 O O . ALA A 1 226 ? 15.809 -3.932 -12.622 1.00 79.56 226 ALA A O 1
ATOM 1759 N N . TYR A 1 227 ? 14.622 -5.093 -11.144 1.00 81.00 227 TYR A N 1
ATOM 1760 C CA . TYR A 1 227 ? 14.869 -6.365 -11.842 1.00 81.00 227 TYR A CA 1
ATOM 1761 C C . TYR A 1 227 ? 13.840 -6.693 -12.929 1.00 81.00 227 TYR A C 1
ATOM 1763 O O . TYR A 1 227 ? 14.202 -7.152 -14.009 1.00 81.00 227 TYR A O 1
ATOM 1771 N N . ALA A 1 228 ? 12.566 -6.458 -12.648 1.00 84.81 228 ALA A N 1
ATOM 1772 C CA . ALA A 1 228 ? 11.462 -6.684 -13.568 1.00 84.81 228 ALA A CA 1
ATOM 1773 C C . ALA A 1 228 ? 10.452 -5.571 -13.317 1.00 84.81 228 ALA A C 1
ATOM 1775 O O . ALA A 1 228 ? 9.860 -5.538 -12.244 1.00 84.81 228 ALA A O 1
ATOM 1776 N N . VAL A 1 229 ? 10.323 -4.635 -14.245 1.00 81.81 229 VAL A N 1
ATOM 1777 C CA . VAL A 1 229 ? 9.360 -3.540 -14.140 1.00 81.81 229 VAL A CA 1
ATOM 1778 C C . VAL A 1 229 ? 8.515 -3.530 -15.391 1.00 81.81 229 VAL A C 1
ATOM 1780 O O . VAL A 1 229 ? 9.049 -3.600 -16.495 1.00 81.81 229 VAL A O 1
ATOM 1783 N N . HIS A 1 230 ? 7.211 -3.458 -15.207 1.00 85.62 230 HIS A N 1
ATOM 1784 C CA . 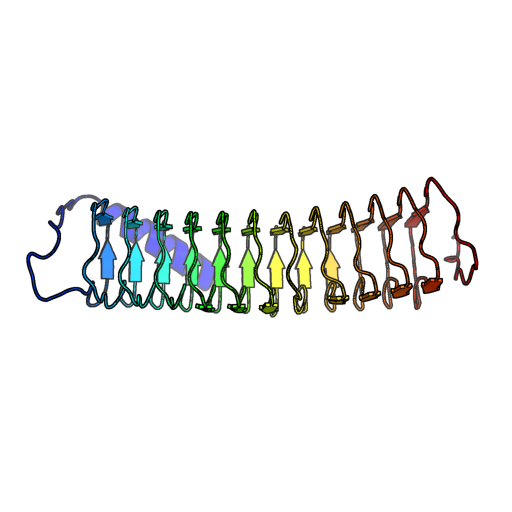HIS A 1 230 ? 6.262 -3.169 -16.259 1.00 85.62 230 HIS A CA 1
ATOM 1785 C C . HIS A 1 230 ? 5.650 -1.815 -15.928 1.00 85.62 230 HIS A C 1
ATOM 1787 O O . HIS A 1 230 ? 5.134 -1.629 -14.829 1.00 85.62 230 HIS A O 1
ATOM 1793 N N . TRP A 1 231 ? 5.863 -0.857 -16.819 1.00 80.19 231 TRP A N 1
ATOM 1794 C CA . TRP A 1 231 ? 5.487 0.534 -16.642 1.00 80.19 231 TRP A CA 1
ATOM 1795 C C . TRP A 1 231 ? 4.608 0.924 -17.819 1.00 80.19 231 TRP A C 1
ATOM 1797 O O . TRP A 1 231 ? 5.096 0.951 -18.953 1.00 80.19 231 TRP A O 1
ATOM 1807 N N . ASP A 1 232 ? 3.343 1.184 -17.527 1.00 84.88 232 ASP A N 1
ATOM 1808 C CA . ASP A 1 232 ? 2.264 1.248 -18.511 1.00 84.88 232 ASP A CA 1
ATOM 1809 C C . ASP A 1 232 ? 1.196 2.270 -18.083 1.00 84.88 232 ASP A C 1
ATOM 1811 O O . ASP A 1 232 ? 0.114 1.893 -17.697 1.00 84.88 232 ASP A O 1
ATOM 1815 N N . PRO A 1 233 ? 1.491 3.578 -17.989 1.00 81.69 233 PRO A N 1
ATOM 1816 C CA . PRO A 1 233 ? 0.473 4.564 -17.678 1.00 81.69 233 PRO A CA 1
ATOM 1817 C C . PRO A 1 233 ? -0.263 5.022 -18.935 1.00 81.69 233 PRO A C 1
ATOM 1819 O O . PRO A 1 233 ? 0.365 5.446 -19.918 1.00 81.69 233 PRO A O 1
ATOM 1822 N N . ASP A 1 234 ? -1.570 5.205 -18.804 1.00 82.00 234 ASP A N 1
ATOM 1823 C CA . ASP A 1 234 ? -2.386 5.942 -19.772 1.00 82.00 234 ASP A CA 1
ATOM 1824 C C . ASP A 1 234 ? -1.828 7.363 -20.013 1.00 82.00 234 ASP A C 1
ATOM 1826 O 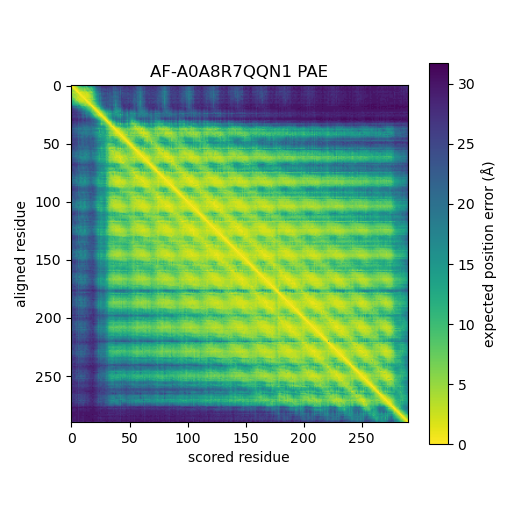O . ASP A 1 234 ? -1.741 7.889 -21.127 1.00 82.00 234 ASP A O 1
ATOM 1830 N N . HIS A 1 235 ? -1.399 8.051 -18.952 1.00 78.38 235 HIS A N 1
ATOM 1831 C CA . HIS A 1 235 ? -0.848 9.403 -19.055 1.00 78.38 235 HIS A CA 1
ATOM 1832 C C . HIS A 1 235 ? 0.488 9.541 -18.323 1.00 78.38 235 HIS A C 1
ATOM 1834 O O . HIS A 1 235 ? 0.501 9.782 -17.119 1.00 78.38 235 HIS A O 1
ATOM 1840 N N . ALA A 1 236 ? 1.616 9.512 -19.048 1.00 72.62 236 ALA A N 1
ATOM 1841 C CA . ALA A 1 236 ? 2.953 9.632 -18.452 1.00 72.62 236 ALA A CA 1
ATOM 1842 C C . ALA A 1 236 ? 3.247 10.979 -17.750 1.00 72.62 236 ALA A C 1
ATOM 1844 O O . ALA A 1 236 ? 2.647 12.021 -18.060 1.00 72.62 236 ALA A O 1
ATOM 1845 N N . PRO A 1 237 ? 4.274 11.016 -16.870 1.00 71.38 237 PRO A N 1
ATOM 1846 C CA . PRO A 1 237 ? 4.704 12.228 -16.189 1.00 71.38 237 PRO A CA 1
ATOM 1847 C C . PRO A 1 237 ? 5.092 13.359 -17.139 1.00 71.38 237 PRO A C 1
ATOM 1849 O O . PRO A 1 237 ? 5.748 13.176 -18.164 1.00 71.38 237 PRO A O 1
ATOM 1852 N N . SER A 1 238 ? 4.866 14.604 -16.711 1.00 68.19 238 SER A N 1
ATOM 1853 C CA . SER A 1 238 ? 5.459 15.750 -17.417 1.00 68.19 238 SER A CA 1
ATOM 1854 C C . SER A 1 238 ? 6.994 15.737 -17.341 1.00 68.19 238 SER A C 1
ATOM 1856 O O . SER A 1 238 ? 7.669 16.215 -18.259 1.00 68.19 238 SER A O 1
ATOM 1858 N N . LYS A 1 239 ? 7.549 15.213 -16.241 1.00 67.19 239 LYS A N 1
ATOM 1859 C CA . LYS A 1 239 ? 8.982 15.030 -16.008 1.00 67.19 239 LYS A CA 1
ATOM 1860 C C . LYS A 1 239 ? 9.209 13.720 -15.280 1.00 67.19 239 LYS A C 1
ATOM 1862 O O . LYS A 1 239 ? 8.764 13.574 -14.141 1.00 67.19 239 LYS A O 1
ATOM 1867 N N . GLU A 1 240 ? 9.985 12.859 -15.902 1.00 67.94 240 GLU A N 1
ATOM 1868 C CA . GLU A 1 240 ? 10.357 11.573 -15.343 1.00 67.94 240 GLU A CA 1
ATOM 1869 C C . GLU A 1 240 ? 11.822 11.593 -14.899 1.00 67.94 240 GLU A C 1
ATOM 1871 O O . GLU A 1 240 ? 12.706 12.039 -15.639 1.00 67.94 240 GLU A O 1
ATOM 1876 N N . ASN A 1 241 ? 12.077 11.143 -13.670 1.00 64.38 241 ASN A N 1
ATOM 1877 C CA . ASN A 1 241 ? 13.402 10.677 -13.285 1.00 64.38 241 ASN A CA 1
ATOM 1878 C C . ASN A 1 241 ? 13.368 9.160 -13.456 1.00 64.38 241 ASN A C 1
ATOM 1880 O O . ASN A 1 241 ? 12.607 8.520 -12.736 1.00 64.38 241 ASN A O 1
ATOM 1884 N N . GLY A 1 242 ? 14.112 8.634 -14.428 1.00 63.91 242 GLY A N 1
ATOM 1885 C CA . GLY A 1 242 ? 14.092 7.217 -14.765 1.00 63.91 242 GLY A CA 1
ATOM 1886 C C . GLY A 1 242 ? 14.689 6.323 -13.686 1.00 63.91 242 GLY A C 1
ATOM 1887 O O . GLY A 1 242 ? 14.839 6.690 -12.520 1.00 63.91 242 GLY A O 1
ATOM 1888 N N . PHE A 1 243 ? 15.021 5.111 -14.101 1.00 66.06 243 PHE A N 1
ATOM 1889 C CA . PHE A 1 243 ? 15.578 4.075 -13.244 1.00 66.06 243 PHE A CA 1
ATOM 1890 C C . PHE A 1 243 ? 17.005 4.428 -12.815 1.00 66.06 243 PHE A C 1
ATOM 1892 O O . PHE A 1 243 ? 17.788 4.924 -13.633 1.00 66.06 243 PHE A O 1
ATOM 1899 N N . GLY A 1 244 ? 17.353 4.134 -11.559 1.00 64.44 244 GLY A N 1
ATOM 1900 C CA . GLY A 1 244 ? 18.699 4.354 -11.039 1.00 64.44 244 GLY A CA 1
ATOM 1901 C C . GLY A 1 244 ? 19.769 3.457 -11.676 1.00 64.44 244 GLY A C 1
ATOM 1902 O O . GLY A 1 244 ? 19.795 3.199 -12.881 1.00 64.44 244 GLY A O 1
ATOM 1903 N N . ALA A 1 245 ? 20.742 3.012 -10.880 1.00 67.12 245 ALA A N 1
ATOM 1904 C CA . ALA A 1 245 ? 21.999 2.468 -11.404 1.00 67.12 245 ALA A CA 1
ATOM 1905 C C . ALA A 1 245 ? 21.832 1.225 -12.306 1.00 67.12 245 ALA A C 1
ATOM 1907 O O . ALA A 1 245 ? 22.616 1.022 -13.243 1.00 67.12 245 ALA A O 1
ATOM 1908 N N . SER A 1 246 ? 20.832 0.380 -12.056 1.00 69.19 246 SER A N 1
ATOM 1909 C CA . SER A 1 246 ? 20.642 -0.847 -12.830 1.00 69.19 246 SER A CA 1
ATOM 1910 C C . SER A 1 246 ? 19.181 -1.216 -13.048 1.00 69.19 246 SER A C 1
ATOM 1912 O O . SER A 1 246 ? 18.390 -1.254 -12.110 1.00 69.19 246 SER A O 1
ATOM 1914 N N . ALA A 1 247 ? 18.844 -1.564 -14.289 1.00 72.50 247 ALA A N 1
ATOM 1915 C CA . ALA A 1 247 ? 17.552 -2.126 -14.651 1.00 72.50 247 ALA A CA 1
ATOM 1916 C C . ALA A 1 247 ? 17.729 -3.397 -15.495 1.00 72.50 247 ALA A C 1
ATOM 1918 O O . ALA A 1 247 ? 18.425 -3.390 -16.511 1.00 72.50 247 ALA A O 1
ATOM 1919 N N . TYR A 1 248 ? 17.146 -4.523 -15.088 1.00 74.31 248 TYR A N 1
ATOM 1920 C CA . TYR A 1 248 ? 17.393 -5.792 -15.778 1.00 74.31 248 TYR A CA 1
ATOM 1921 C C . TYR A 1 248 ? 16.371 -6.074 -16.881 1.00 74.31 248 TYR A C 1
ATOM 1923 O O . TYR A 1 248 ? 16.769 -6.224 -18.034 1.00 74.31 248 TYR A O 1
ATOM 1931 N N . ALA A 1 249 ? 15.082 -6.103 -16.554 1.00 80.12 249 ALA A N 1
ATOM 1932 C CA . ALA A 1 249 ? 13.989 -6.254 -17.505 1.00 80.12 249 ALA A CA 1
ATOM 1933 C C . ALA A 1 249 ? 12.966 -5.137 -17.281 1.00 80.12 249 ALA A C 1
ATOM 1935 O O . ALA A 1 249 ? 12.321 -5.095 -16.238 1.00 80.12 249 ALA A O 1
ATOM 1936 N N . VAL A 1 250 ? 12.837 -4.226 -18.241 1.00 75.62 250 VAL A N 1
ATOM 1937 C CA . VAL A 1 250 ? 11.857 -3.137 -18.189 1.00 75.62 250 VAL A CA 1
ATOM 1938 C C . VAL A 1 250 ? 10.983 -3.214 -19.426 1.00 75.62 250 VAL A C 1
ATOM 1940 O O . VAL A 1 250 ? 11.498 -3.173 -20.544 1.00 75.62 250 VAL A O 1
ATOM 1943 N N . HIS A 1 251 ? 9.680 -3.344 -19.220 1.00 80.62 251 HIS A N 1
ATOM 1944 C CA . HIS A 1 251 ? 8.676 -3.094 -20.239 1.00 80.62 251 HIS A CA 1
ATOM 1945 C C . HIS A 1 251 ? 8.146 -1.682 -20.041 1.00 80.62 251 HIS A C 1
ATOM 1947 O O . HIS A 1 251 ? 7.764 -1.329 -18.927 1.00 80.62 251 HIS A O 1
ATOM 1953 N N . TRP A 1 252 ? 8.211 -0.875 -21.093 1.00 75.12 252 TRP A N 1
ATOM 1954 C CA . TRP A 1 252 ? 7.846 0.528 -21.051 1.00 75.12 252 TRP A CA 1
ATOM 1955 C C . TRP A 1 252 ? 6.854 0.826 -22.175 1.00 75.12 252 TRP A C 1
ATOM 1957 O O . TRP A 1 252 ? 7.250 0.823 -23.345 1.00 75.12 252 TRP A O 1
ATOM 1967 N N . ASP A 1 253 ? 5.595 1.050 -21.807 1.00 81.44 253 ASP A N 1
ATOM 1968 C CA . ASP A 1 253 ? 4.452 1.066 -22.727 1.00 81.44 253 ASP A CA 1
ATOM 1969 C C . ASP A 1 253 ? 3.433 2.189 -22.424 1.00 81.44 253 ASP A C 1
ATOM 1971 O O . ASP A 1 253 ? 2.265 1.917 -22.247 1.00 81.44 253 ASP A O 1
ATOM 1975 N N . PRO A 1 254 ? 3.814 3.477 -22.295 1.00 77.12 254 PRO A N 1
ATOM 1976 C CA . PRO A 1 254 ? 2.799 4.510 -22.096 1.00 77.12 254 PRO A CA 1
ATOM 1977 C C . PRO A 1 254 ? 2.012 4.831 -23.365 1.00 77.12 254 PRO A C 1
ATOM 1979 O O . PRO A 1 254 ? 2.598 5.158 -24.407 1.00 77.12 254 PRO A O 1
ATOM 1982 N N . ASP A 1 255 ? 0.711 5.025 -23.191 1.00 77.94 255 ASP A N 1
ATOM 1983 C CA . ASP A 1 255 ? -0.184 5.665 -24.162 1.00 77.94 255 ASP A CA 1
ATOM 1984 C C . ASP A 1 255 ? 0.334 7.055 -24.601 1.00 77.94 255 ASP A C 1
ATOM 1986 O O . ASP A 1 255 ? 0.322 7.454 -25.775 1.00 77.94 255 ASP A O 1
ATOM 1990 N N . HIS A 1 256 ? 0.857 7.837 -23.651 1.00 71.75 256 HIS A N 1
ATOM 1991 C CA . HIS A 1 256 ? 1.370 9.185 -23.897 1.00 71.75 256 HIS A CA 1
ATOM 1992 C C . HIS A 1 256 ? 2.771 9.382 -23.322 1.00 71.75 256 HIS A C 1
ATOM 1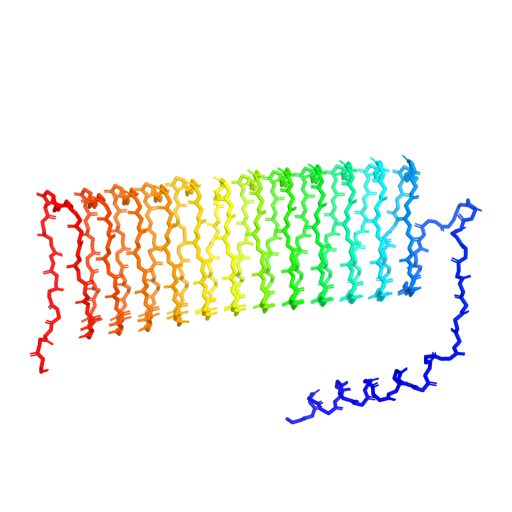994 O O . HIS A 1 256 ? 2.917 9.407 -22.114 1.00 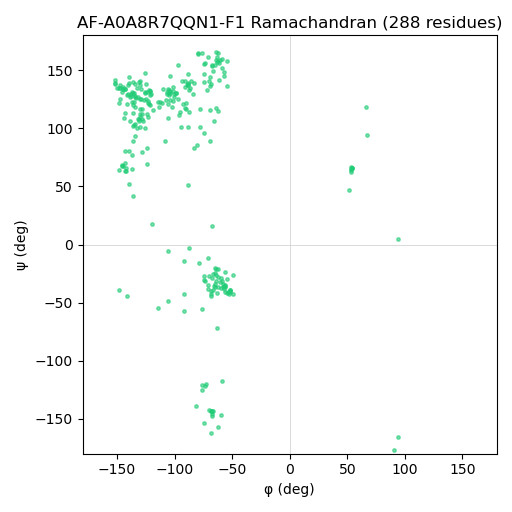71.75 256 HIS A O 1
ATOM 2000 N N . SER A 1 257 ? 3.801 9.643 -24.143 1.00 66.75 257 SER A N 1
ATOM 2001 C CA . SER A 1 257 ? 5.176 9.839 -23.634 1.00 66.75 257 SER A CA 1
ATOM 2002 C C . SER A 1 257 ? 5.405 11.114 -22.789 1.00 66.75 257 SER A C 1
ATOM 2004 O O . SER A 1 257 ? 4.804 12.164 -23.063 1.00 66.75 257 SER A O 1
ATOM 2006 N N . PRO A 1 258 ? 6.397 11.101 -21.868 1.00 65.88 258 PRO A N 1
ATOM 2007 C CA . PRO A 1 258 ? 6.806 12.270 -21.093 1.00 65.88 258 PRO A CA 1
ATOM 2008 C C . PRO A 1 258 ? 7.271 13.458 -21.943 1.00 65.88 258 PRO A C 1
ATOM 2010 O O . PRO A 1 258 ? 7.884 13.322 -23.007 1.00 65.88 258 PRO A O 1
ATOM 2013 N N . SER A 1 259 ? 7.100 14.676 -21.411 1.00 63.59 259 SER A N 1
ATOM 2014 C CA . SER A 1 259 ? 7.659 15.881 -22.052 1.00 63.59 259 SER A CA 1
ATOM 2015 C C . SER A 1 259 ? 9.178 16.003 -21.871 1.00 63.59 259 SER A C 1
ATOM 2017 O O . SER A 1 259 ? 9.855 16.623 -22.696 1.00 63.59 259 SER A O 1
ATOM 2019 N N . LYS A 1 260 ? 9.708 15.423 -20.785 1.00 61.69 260 LYS A N 1
ATOM 2020 C CA . LYS A 1 260 ? 11.134 15.309 -20.465 1.00 61.69 260 LYS A CA 1
ATOM 2021 C C . LYS A 1 260 ? 11.388 13.994 -19.749 1.00 61.69 260 LYS A C 1
ATOM 2023 O O . LYS A 1 260 ? 10.733 13.710 -18.749 1.00 61.69 260 LYS A O 1
ATOM 2028 N N . GLU A 1 261 ? 12.399 13.293 -20.224 1.00 64.00 261 GLU A N 1
ATOM 2029 C CA . GLU A 1 261 ? 12.769 11.962 -19.773 1.00 64.00 261 GLU A CA 1
ATOM 2030 C C . GLU A 1 261 ? 14.244 11.973 -19.368 1.00 64.00 261 GLU A C 1
ATOM 2032 O O . GLU A 1 261 ? 15.100 12.463 -20.116 1.00 64.00 261 GLU A O 1
ATOM 2037 N N . ASN A 1 262 ? 14.528 11.451 -18.179 1.00 60.72 262 ASN A N 1
ATOM 2038 C CA . ASN A 1 262 ? 15.861 11.010 -17.803 1.00 60.72 262 ASN A CA 1
ATOM 2039 C C . ASN A 1 262 ? 15.843 9.482 -17.913 1.00 60.72 262 ASN A C 1
ATOM 2041 O O . ASN A 1 262 ? 15.038 8.861 -17.232 1.00 60.72 262 ASN A O 1
ATOM 2045 N N . GLY A 1 263 ? 16.666 8.902 -18.788 1.00 60.69 263 GLY A N 1
ATOM 2046 C CA . GLY A 1 263 ? 16.740 7.447 -18.967 1.00 60.69 263 GLY A CA 1
ATOM 2047 C C . GLY A 1 263 ? 17.481 6.739 -17.825 1.00 60.69 263 GLY A C 1
ATOM 2048 O O . GLY A 1 263 ? 17.553 7.236 -16.708 1.00 60.69 263 GLY A O 1
ATOM 2049 N N . PHE A 1 264 ? 18.073 5.585 -18.124 1.00 63.00 264 PHE A N 1
ATOM 2050 C CA . PHE A 1 264 ? 18.827 4.773 -17.163 1.00 63.00 264 PHE A CA 1
ATOM 2051 C C . PHE A 1 264 ? 20.178 5.407 -16.798 1.00 63.00 264 PHE A C 1
ATOM 2053 O O . PHE A 1 264 ? 20.948 5.774 -17.693 1.00 63.00 264 PHE A O 1
ATOM 2060 N N . ASP A 1 265 ? 20.498 5.472 -15.502 1.00 57.94 265 ASP A N 1
ATOM 2061 C CA . ASP A 1 265 ? 21.705 6.160 -15.018 1.00 57.94 265 ASP A CA 1
ATOM 2062 C C . ASP A 1 265 ? 23.018 5.427 -15.356 1.00 57.94 265 ASP A C 1
ATOM 2064 O O . ASP A 1 265 ? 24.032 6.081 -15.624 1.00 57.94 265 ASP A O 1
ATOM 2068 N N . ALA A 1 266 ? 23.041 4.085 -15.361 1.00 62.69 266 ALA A N 1
ATOM 2069 C CA . ALA A 1 266 ? 24.276 3.343 -15.658 1.00 62.69 266 ALA A CA 1
ATOM 2070 C C . ALA A 1 266 ? 24.114 2.076 -16.507 1.00 62.69 266 ALA A C 1
ATOM 2072 O O . ALA A 1 266 ? 24.922 1.860 -17.415 1.00 62.69 266 ALA A O 1
ATOM 2073 N N . SER A 1 267 ? 23.123 1.222 -16.244 1.00 65.38 267 SER A N 1
ATOM 2074 C CA . SER A 1 267 ? 22.979 -0.034 -16.989 1.00 65.38 267 SER A CA 1
ATOM 2075 C C . SER A 1 267 ? 21.528 -0.468 -17.146 1.00 65.38 267 SER A C 1
ATOM 2077 O O . SER A 1 267 ? 20.767 -0.478 -16.184 1.00 65.38 267 SER A O 1
ATOM 2079 N N . ALA A 1 268 ? 21.171 -0.869 -18.364 1.00 65.06 268 ALA A N 1
ATOM 2080 C CA . ALA A 1 268 ? 19.926 -1.564 -18.648 1.00 65.06 268 ALA A CA 1
ATOM 2081 C C . ALA A 1 268 ? 20.232 -2.816 -19.481 1.00 65.06 268 ALA A C 1
ATOM 2083 O O . ALA A 1 268 ? 21.130 -2.767 -20.322 1.00 65.06 268 ALA A O 1
ATOM 2084 N N . TYR A 1 269 ? 19.571 -3.945 -19.232 1.00 67.00 269 TYR A N 1
ATOM 2085 C CA . TYR A 1 269 ? 19.899 -5.199 -19.931 1.00 67.00 269 TYR A CA 1
ATOM 2086 C C . TYR A 1 269 ? 18.860 -5.582 -20.991 1.00 67.00 269 TYR A C 1
ATOM 2088 O O . TYR A 1 269 ? 19.218 -5.838 -22.139 1.00 67.00 269 TYR A O 1
ATOM 2096 N N . ALA A 1 270 ? 17.576 -5.562 -20.639 1.00 72.19 270 ALA A N 1
ATOM 2097 C CA . ALA A 1 270 ? 16.463 -5.857 -21.530 1.00 72.19 270 ALA A CA 1
ATOM 2098 C C . ALA A 1 270 ? 15.369 -4.799 -21.347 1.00 72.19 270 ALA A C 1
ATOM 2100 O O . ALA A 1 270 ? 14.519 -4.913 -20.471 1.00 72.19 270 ALA A O 1
ATOM 2101 N N . VAL A 1 271 ? 15.416 -3.752 -22.169 1.00 69.31 271 VAL A N 1
ATOM 2102 C CA . VAL A 1 271 ? 14.380 -2.714 -22.206 1.00 69.31 271 VAL A CA 1
ATOM 2103 C C . VAL A 1 271 ? 13.559 -2.925 -23.465 1.00 69.31 271 VAL A C 1
ATOM 2105 O O . VAL A 1 271 ? 14.110 -2.913 -24.568 1.00 69.31 271 VAL A O 1
ATOM 2108 N N . HIS A 1 272 ? 12.263 -3.136 -23.296 1.00 73.88 272 HIS A N 1
ATOM 2109 C CA . HIS A 1 272 ? 11.297 -3.130 -24.380 1.00 73.88 272 HIS A CA 1
ATOM 2110 C C . HIS A 1 272 ? 10.479 -1.843 -24.279 1.00 73.88 272 HIS A C 1
ATOM 2112 O O . HIS A 1 272 ? 10.047 -1.473 -23.193 1.00 73.88 272 HIS A O 1
ATOM 2118 N N . TRP A 1 273 ? 10.374 -1.135 -25.400 1.00 70.62 273 TRP A N 1
ATOM 2119 C CA . TRP A 1 273 ? 9.835 0.218 -25.481 1.00 70.62 273 TRP A CA 1
ATOM 2120 C C . TRP A 1 273 ? 8.791 0.261 -26.585 1.00 70.62 273 TRP A C 1
ATOM 2122 O O . TRP A 1 273 ? 9.172 0.113 -27.752 1.00 70.62 273 TRP A O 1
ATOM 2132 N N . ASP A 1 274 ? 7.525 0.454 -26.225 1.00 75.12 274 ASP A N 1
ATOM 2133 C CA . ASP A 1 274 ? 6.407 0.452 -27.175 1.00 75.12 274 ASP A CA 1
ATOM 2134 C C . ASP A 1 274 ? 5.377 1.582 -26.973 1.00 75.12 274 ASP A C 1
ATOM 2136 O O . ASP A 1 274 ? 4.191 1.352 -27.115 1.00 75.12 274 ASP A O 1
ATOM 2140 N N . PRO A 1 275 ? 5.769 2.840 -26.696 1.00 71.38 275 PRO A N 1
ATOM 2141 C CA . PRO A 1 275 ? 4.778 3.881 -26.471 1.00 71.38 275 PRO A CA 1
ATOM 2142 C C . PRO A 1 275 ? 4.004 4.242 -27.738 1.00 71.38 275 PRO A C 1
ATOM 2144 O O . PRO A 1 275 ? 4.593 4.523 -28.794 1.00 71.38 275 PRO A O 1
ATOM 2147 N N . ASP A 1 276 ? 2.700 4.432 -27.578 1.00 69.56 276 ASP A N 1
ATOM 2148 C CA . ASP A 1 276 ? 1.784 4.835 -28.646 1.00 69.56 276 ASP A CA 1
ATOM 2149 C C . ASP A 1 276 ? 2.158 6.191 -29.277 1.00 69.56 276 ASP A C 1
ATOM 2151 O O . ASP A 1 276 ? 1.935 6.456 -30.472 1.00 69.56 276 ASP A O 1
ATOM 2155 N N . HIS A 1 277 ? 2.789 7.079 -28.500 1.00 60.56 277 HIS A N 1
ATOM 2156 C CA . HIS A 1 277 ? 3.165 8.425 -28.933 1.00 60.56 277 HIS A CA 1
ATOM 2157 C C . HIS A 1 277 ? 4.576 8.825 -28.483 1.00 60.56 277 HIS A C 1
ATOM 2159 O O . HIS A 1 277 ? 4.853 8.885 -27.296 1.00 60.56 277 HIS A O 1
ATOM 2165 N N . SER A 1 278 ? 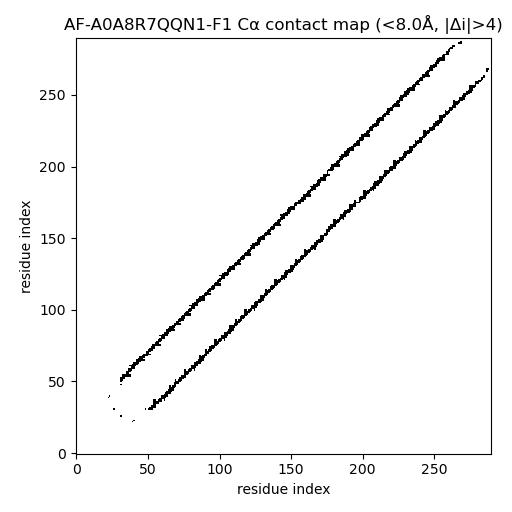5.473 9.184 -29.418 1.00 53.56 278 SER A N 1
ATOM 2166 C CA . SER A 1 278 ? 6.894 9.496 -29.139 1.00 53.56 278 SER A CA 1
ATOM 2167 C C . SER A 1 278 ? 7.155 10.864 -28.461 1.00 53.56 278 SER A C 1
ATOM 2169 O O . SER A 1 278 ? 6.515 11.856 -28.824 1.00 53.56 278 SER A O 1
ATOM 2171 N N . PRO A 1 279 ? 8.182 10.990 -27.586 1.00 53.41 279 PRO A N 1
ATOM 2172 C CA . PRO A 1 279 ? 8.493 12.230 -26.867 1.00 53.41 279 PRO A CA 1
ATOM 2173 C C . PRO A 1 279 ? 9.133 13.319 -27.746 1.00 53.41 279 PRO A C 1
ATOM 2175 O O . PRO A 1 279 ? 9.803 13.055 -28.749 1.00 53.41 279 PRO A O 1
ATOM 2178 N N . SER A 1 280 ? 8.984 14.579 -27.315 1.00 45.00 280 SER A N 1
ATOM 2179 C CA . SER A 1 280 ? 9.446 15.774 -28.048 1.00 45.00 280 SER A CA 1
ATOM 2180 C C . SER A 1 280 ? 10.953 16.081 -27.933 1.00 45.00 280 SER A C 1
ATOM 2182 O O . SER A 1 280 ? 11.486 16.840 -28.746 1.00 45.00 280 SER A O 1
ATOM 2184 N N . SER A 1 281 ? 11.672 15.488 -26.969 1.00 41.97 281 SER A N 1
ATOM 2185 C CA . SER A 1 281 ? 13.129 15.639 -26.812 1.00 41.97 281 SER A CA 1
ATOM 2186 C C . SER A 1 281 ? 13.773 14.367 -26.252 1.00 41.97 281 SER A C 1
ATOM 2188 O O . SER A 1 281 ? 13.373 13.917 -25.186 1.00 41.97 281 SER A O 1
ATOM 2190 N N . LYS A 1 282 ? 14.786 13.815 -26.938 1.00 43.91 282 LYS A N 1
ATOM 2191 C CA . LYS A 1 282 ? 15.475 12.571 -26.546 1.00 43.91 282 LYS A CA 1
ATOM 2192 C C . LYS A 1 282 ? 16.825 12.850 -25.870 1.00 43.91 282 LYS A C 1
ATOM 2194 O O . LYS A 1 282 ? 17.713 13.439 -26.491 1.00 43.91 282 LYS A O 1
ATOM 2199 N N . HIS A 1 283 ? 17.015 12.354 -24.650 1.00 41.88 283 HIS A N 1
ATOM 2200 C CA . HIS A 1 283 ? 18.327 12.036 -24.066 1.00 41.88 283 HIS A CA 1
ATOM 2201 C C . HIS A 1 283 ? 18.309 10.563 -23.642 1.00 41.88 283 HIS A C 1
ATOM 2203 O O . HIS A 1 283 ? 18.276 10.232 -22.466 1.00 41.88 283 HIS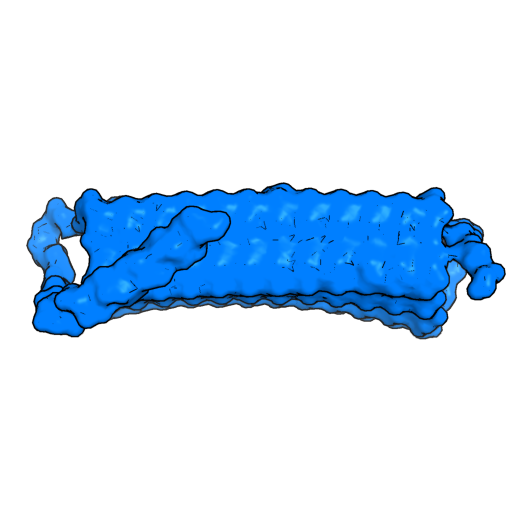 A O 1
ATOM 2209 N N . MET A 1 284 ? 18.285 9.673 -24.637 1.00 44.53 284 MET A N 1
ATOM 2210 C CA . MET A 1 284 ? 18.316 8.230 -24.410 1.00 44.53 284 MET A CA 1
ATOM 2211 C C . MET A 1 284 ? 19.763 7.739 -24.314 1.00 44.53 284 MET A C 1
ATOM 2213 O O . MET A 1 284 ? 20.499 7.766 -25.306 1.00 44.53 284 MET A O 1
ATOM 2217 N N . CYS A 1 285 ? 20.162 7.263 -23.137 1.00 40.66 285 CYS A N 1
ATOM 2218 C CA . CYS A 1 285 ? 21.289 6.345 -23.007 1.00 40.66 285 CYS A CA 1
ATOM 2219 C C . CYS A 1 285 ? 20.798 4.952 -23.416 1.00 40.66 285 CYS A C 1
ATOM 2221 O O . CYS A 1 285 ? 20.108 4.284 -22.653 1.00 40.66 285 CYS A O 1
ATOM 2223 N N . TYR A 1 286 ? 21.115 4.526 -24.639 1.00 41.22 286 TYR A N 1
ATOM 2224 C CA . TYR A 1 286 ? 20.843 3.153 -25.066 1.00 41.22 286 TYR A CA 1
ATOM 2225 C C . TYR A 1 286 ? 21.765 2.183 -24.314 1.00 41.22 286 TYR A C 1
ATOM 2227 O O . TYR A 1 286 ? 22.971 2.449 -24.232 1.00 41.22 286 TYR A O 1
ATOM 2235 N N . PRO A 1 287 ? 21.257 1.043 -23.822 1.00 41.38 287 PRO A N 1
ATOM 2236 C CA . PRO A 1 287 ? 22.121 -0.007 -23.315 1.00 41.38 287 PRO A CA 1
ATOM 2237 C C . PRO A 1 287 ? 22.954 -0.643 -24.436 1.00 41.38 287 PRO A C 1
ATOM 2239 O O . PRO A 1 287 ? 22.541 -0.719 -25.596 1.00 41.38 287 PRO A O 1
ATOM 2242 N N . TYR A 1 288 ? 24.154 -1.102 -24.078 1.00 33.84 288 TYR A N 1
ATOM 2243 C CA . TYR A 1 288 ? 25.008 -1.896 -24.959 1.00 33.84 288 TYR A CA 1
ATOM 2244 C C . TYR A 1 288 ? 24.302 -3.216 -25.301 1.00 33.84 288 TYR A C 1
ATOM 2246 O O . TYR A 1 288 ? 24.107 -4.055 -24.426 1.00 33.84 288 TYR A O 1
ATOM 2254 N N . GLN A 1 289 ? 23.961 -3.415 -26.576 1.00 31.55 289 GLN A N 1
ATOM 2255 C CA . GLN A 1 289 ? 23.566 -4.726 -27.092 1.00 31.55 289 GLN A CA 1
ATOM 2256 C C . GLN A 1 289 ? 24.807 -5.632 -27.107 1.00 31.55 289 GLN A C 1
ATOM 2258 O O . GLN A 1 289 ? 25.768 -5.337 -27.823 1.00 31.55 289 GLN A O 1
ATOM 2263 N N . THR A 1 290 ? 24.800 -6.709 -26.320 1.00 32.38 290 THR A N 1
ATOM 2264 C CA . THR A 1 290 ? 25.755 -7.826 -26.445 1.00 32.38 290 THR A CA 1
ATOM 2265 C C . THR A 1 290 ? 25.063 -9.055 -26.990 1.00 32.38 290 THR A C 1
ATOM 2267 O O . THR A 1 290 ? 24.008 -9.399 -26.414 1.00 32.38 290 THR A O 1
#

Mean predicted aligned error: 12.49 Å

Secondary structure (DSSP, 8-state):
-HHHHHHHHHHHHHHHHTT----PPPP-SS--SB-SEEEEEEE--S---S-B--B-SEEEEEEE--SS--SSEEEE-SEEEEEEE--SS--SSEEEE-SEEEEEEE--SS--SEEEEE-SEEEEEEE--SS--SEEEEE-SEEEEEEE--TT--SEEEEESSEEEEEEE--TT--EE--B-SEEEEEEE--SS--SB---B-SEEEEEEE--SS--SEEEEE-SEEEEEEE--SS--SEEEEE-SEEEEEEE--SS--SEEE--SSEEEEEEE--SS--SS---------

Sequence (290 aa):
MTTKLTAIAFFLLLLTFGESSDRVEPPSSQENAFDTSAYAVHWDPDHAPSEEKGFGESSYAVHWDPDHTPSKENGFGASAYAVHWDPDHSPSKENGFGESAYAVHWDPDHSPSKENGFGESAYAVHWDPDHAPSKENGFGESAYAVHWDPDHAPSTENGFDESAYAVHWDPDHAPSNKGFGESAYAVHWDPDHAPSKGNGFGESAYAVHWDPDRAPSKDKAFGESAYAVHWDPDHAPSKENGFGASAYAVHWDPDHSPSKENGFDASAYAVHWDPDHSPSSKHMCYPYQT

Radius of gyration: 22.07 Å; Cα contacts (8 Å, |Δi|>4): 929; chains: 1; bounding box: 52×44×62 Å

Solvent-accessible surface area (backbone atoms only — not comparable to full-atom values): 13200 Å² total; per-residue (Å²): 118,70,68,68,50,51,58,53,54,50,57,59,51,50,71,74,59,75,83,70,88,76,84,79,74,82,75,84,76,93,64,61,50,34,87,47,56,38,68,71,41,75,48,70,40,81,63,50,59,70,63,39,66,26,40,22,50,29,35,32,44,35,38,40,40,24,59,26,49,18,61,35,38,37,39,39,27,48,30,37,32,42,35,39,41,40,23,55,29,46,21,59,33,39,40,37,38,27,50,29,38,33,42,35,38,40,39,21,56,27,43,20,56,31,38,38,37,38,27,48,29,38,34,43,34,39,39,40,22,54,28,41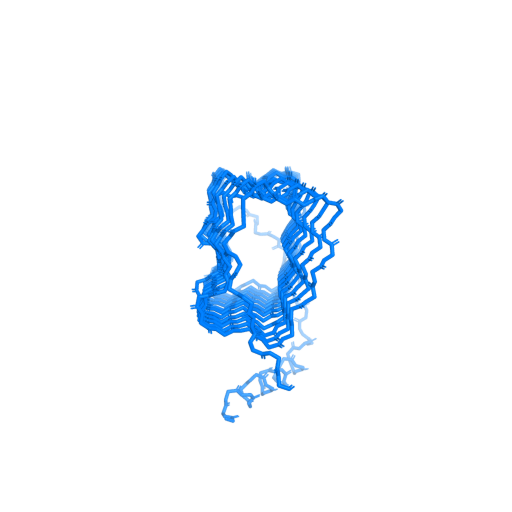,21,55,31,38,39,37,38,28,48,33,37,33,43,34,39,39,40,19,64,32,38,25,66,30,32,44,36,33,56,37,32,41,33,44,33,42,38,41,19,49,33,37,35,45,34,66,20,43,17,48,33,36,33,42,35,38,40,39,18,56,28,41,20,73,46,42,37,33,40,28,47,31,35,42,39,36,41,39,38,19,55,27,40,20,50,33,36,44,46,38,28,46,31,36,48,34,36,40,40,41,19,55,30,43,21,54,33,39,40,37,44,26,48,32,35,43,34,36,41,38,42,22,52,30,48,33,64,33,58,40,45,51,70,68,39,49,73,41,77,46,79,64,48,77,33,84,55,87,55,87,60,77,65,76,55,82,87,127

Organism: Triticum urartu (NCBI:txid4572)

pLDDT: mean 70.64, std 15.0, range [31.55, 89.88]

Nearest PDB structures (foldseek):
  3pr7-assembly1_C  TM=1.869E-01  e=1.285E+00  Moraxella catarrhalis